Protein AF-A0A524FPP1-F1 (afdb_monomer_lite)

Secondary structure (DSSP, 8-state):
--------------------HHHHHHHHHHHHHHHHHHHHHHHIIIIIS---GGGSSHHHHHHHHHHHHHHTTT--HHHHHHHHTTHHHHHHHHHHHTTT--SHHHIIIIIIHHHHHHHHHHHHHH-TT--EEHHHHHHHHHHHHHHHTT-TTHHHHHHHHT--S---HHHHHHHHHHHHHHHHHHHHHHHHHTT-EE-

Foldseek 3Di:
DDPPPPPPPVQDAQQQLDPDPVQLVVLLVVLVVLQVVLVVVCCCCVPPVVNCQVVLDPLSVLSNLSSVCSNSVLRHQLSLLLLLQCLLVLVVQLVLQVVQDDDDVCCCVGNVSSVVSNVSSVCSLPRLSRAHEPVSNVVSLVVVLVSVLSPHSVVVSCVRVPPPDDPDSVNVSVVVNVSSVVSSVCSCVSCVVSVRYDD

Structure (mmCIF, N/CA/C/O backbone):
data_AF-A0A524FPP1-F1
#
_entry.id   AF-A0A524FPP1-F1
#
loop_
_atom_site.group_PDB
_atom_site.id
_atom_site.type_symbol
_atom_site.label_atom_id
_atom_site.label_alt_id
_atom_site.label_comp_id
_atom_site.label_asym_id
_atom_site.label_entity_id
_atom_site.label_seq_id
_atom_site.pdbx_PDB_ins_code
_atom_site.Cartn_x
_atom_site.Cartn_y
_atom_site.Cartn_z
_atom_site.occupancy
_atom_site.B_iso_or_equiv
_atom_site.auth_seq_id
_atom_site.auth_comp_id
_atom_site.auth_asym_id
_atom_site.auth_atom_id
_atom_site.pdbx_PDB_model_num
ATOM 1 N N . MET A 1 1 ? 13.077 -14.958 41.963 1.00 36.56 1 MET A N 1
ATOM 2 C CA . MET A 1 1 ? 11.829 -15.630 41.566 1.00 36.56 1 MET A CA 1
ATOM 3 C C . MET A 1 1 ? 11.250 -14.757 40.480 1.00 36.56 1 MET A C 1
ATOM 5 O O . MET A 1 1 ? 10.866 -13.633 40.759 1.00 36.56 1 MET A O 1
ATOM 9 N N . ILE A 1 2 ? 11.474 -15.187 39.243 1.00 36.84 2 ILE A N 1
ATOM 10 C CA . ILE A 1 2 ? 11.140 -14.456 38.026 1.00 36.84 2 ILE A CA 1
ATOM 11 C C . ILE A 1 2 ? 9.630 -14.611 37.893 1.00 36.84 2 ILE A C 1
ATOM 13 O O . ILE A 1 2 ? 9.169 -15.704 37.582 1.00 36.84 2 ILE A O 1
ATOM 17 N N . GLU A 1 3 ? 8.873 -13.578 38.250 1.00 36.34 3 GLU A N 1
ATOM 18 C CA . GLU A 1 3 ? 7.478 -13.511 37.835 1.00 36.34 3 GLU A CA 1
ATOM 19 C C . GLU A 1 3 ? 7.506 -13.256 36.335 1.00 36.34 3 GLU A C 1
ATOM 21 O O . GLU A 1 3 ? 7.935 -12.204 35.861 1.00 36.34 3 GLU A O 1
ATOM 26 N N . GLU A 1 4 ? 7.167 -14.312 35.602 1.00 36.66 4 GLU A N 1
ATOM 27 C CA . GLU A 1 4 ? 6.762 -14.263 34.213 1.00 36.66 4 GLU A CA 1
ATOM 28 C C . GLU A 1 4 ? 5.677 -13.189 34.101 1.00 36.66 4 GLU A C 1
ATOM 30 O O . GLU A 1 4 ? 4.513 -13.426 34.418 1.00 36.66 4 GLU A O 1
ATOM 35 N N . GLU A 1 5 ? 6.076 -11.981 33.692 1.00 35.28 5 GLU A N 1
ATOM 36 C CA . GLU A 1 5 ? 5.167 -11.029 33.073 1.00 35.28 5 GLU A CA 1
ATOM 37 C C . GLU A 1 5 ? 4.554 -11.763 31.890 1.00 35.28 5 GLU A C 1
ATOM 39 O O . GLU A 1 5 ? 5.163 -11.933 30.830 1.00 35.28 5 GLU A O 1
ATOM 44 N N . GLU A 1 6 ? 3.355 -12.268 32.150 1.00 35.50 6 GLU A N 1
ATOM 45 C CA . GLU A 1 6 ? 2.401 -12.782 31.202 1.00 35.50 6 GLU A CA 1
ATOM 46 C C . GLU A 1 6 ? 2.337 -11.757 30.067 1.00 35.50 6 GLU A C 1
ATOM 48 O O . GLU A 1 6 ? 1.700 -10.705 30.160 1.00 35.50 6 GLU A O 1
ATOM 53 N N . TYR A 1 7 ? 3.099 -12.033 29.006 1.00 34.31 7 TYR A N 1
ATOM 54 C CA . TYR A 1 7 ? 3.010 -11.374 27.718 1.00 34.31 7 TYR A CA 1
ATOM 55 C C . TYR A 1 7 ? 1.604 -11.696 27.217 1.00 34.31 7 TYR A C 1
ATOM 57 O O . TYR A 1 7 ? 1.395 -12.611 26.418 1.00 34.31 7 TYR A O 1
ATOM 65 N N . HIS A 1 8 ? 0.613 -10.960 27.720 1.00 34.75 8 HIS A N 1
ATOM 66 C CA . HIS A 1 8 ? -0.667 -10.830 27.075 1.00 34.75 8 HIS A CA 1
ATOM 67 C C . HIS A 1 8 ? -0.335 -10.281 25.699 1.00 34.75 8 HIS A C 1
ATOM 69 O O . HIS A 1 8 ? -0.070 -9.097 25.489 1.00 34.75 8 HIS A O 1
ATOM 75 N N . LEU A 1 9 ? -0.264 -11.221 24.763 1.00 36.62 9 LEU A N 1
ATOM 76 C CA . LEU A 1 9 ? -0.354 -11.033 23.338 1.00 36.62 9 LEU A CA 1
ATOM 77 C C . LEU A 1 9 ? -1.739 -10.421 23.126 1.00 36.62 9 LEU A C 1
ATOM 79 O O . LEU A 1 9 ? -2.684 -11.111 22.749 1.00 36.62 9 LEU A O 1
ATOM 83 N N . ASP A 1 10 ? -1.880 -9.147 23.496 1.00 37.56 10 ASP A N 1
ATOM 84 C CA . ASP A 1 10 ? -3.113 -8.395 23.401 1.00 37.56 10 ASP A CA 1
ATOM 85 C C . ASP A 1 10 ? -3.305 -8.167 21.906 1.00 37.56 10 ASP A C 1
ATOM 87 O O . ASP A 1 10 ? -2.778 -7.246 21.272 1.00 37.56 10 ASP A O 1
ATOM 91 N N . LEU A 1 11 ? -3.919 -9.183 21.305 1.00 47.41 11 LEU A N 1
ATOM 92 C CA . LEU A 1 11 ? -4.393 -9.243 19.944 1.00 47.41 11 LEU A CA 1
ATOM 93 C C . LEU A 1 11 ? -5.337 -8.058 19.793 1.00 47.41 11 LEU A C 1
ATOM 95 O O . LEU A 1 11 ? -6.513 -8.155 20.118 1.00 47.41 11 LEU A O 1
ATOM 99 N N . GLN A 1 12 ? -4.738 -6.949 19.352 1.00 55.72 12 GLN A N 1
ATOM 100 C CA . GLN A 1 12 ? -5.280 -5.630 19.032 1.00 55.72 12 GLN A CA 1
ATOM 101 C C . GLN A 1 12 ? -6.811 -5.530 19.049 1.00 55.72 12 GLN A C 1
ATOM 103 O O . GLN A 1 12 ? -7.480 -6.340 18.396 1.00 55.72 12 GLN A O 1
ATOM 108 N N . PRO A 1 13 ? -7.383 -4.456 19.623 1.00 53.25 13 PRO A N 1
ATOM 109 C CA . PRO A 1 13 ? -8.820 -4.243 19.574 1.00 53.25 13 PRO A CA 1
ATOM 110 C C . PRO A 1 13 ? -9.283 -4.196 18.112 1.00 53.25 13 PRO A C 1
ATOM 112 O O . PRO A 1 13 ? -8.974 -3.261 17.370 1.00 53.25 13 PRO A O 1
ATOM 115 N N . LYS A 1 14 ? -10.030 -5.222 17.685 1.00 55.97 14 LYS A N 1
ATOM 116 C CA . LYS A 1 14 ? -10.737 -5.227 16.400 1.00 55.97 14 LYS A CA 1
ATOM 117 C C . LYS A 1 14 ? -11.872 -4.221 16.497 1.00 55.97 14 LYS A C 1
ATOM 119 O O . LYS A 1 14 ? -12.996 -4.559 16.864 1.00 55.97 14 LYS A O 1
ATOM 124 N N . VAL A 1 15 ? -11.571 -2.963 16.203 1.00 67.06 15 VAL A N 1
ATOM 125 C CA . VAL A 1 15 ? -12.591 -1.920 16.151 1.00 67.06 15 VAL A CA 1
ATOM 126 C C . VAL A 1 15 ? -13.394 -2.117 14.877 1.00 67.06 15 VAL A C 1
ATOM 128 O O . VAL A 1 15 ? -12.857 -2.083 13.772 1.00 67.06 15 VAL A O 1
ATOM 131 N N . LYS A 1 16 ? -14.695 -2.362 15.033 1.00 74.69 16 LYS A N 1
ATOM 132 C CA . LYS A 1 16 ? -15.610 -2.563 13.912 1.00 74.69 16 LYS A CA 1
ATOM 133 C C . LYS A 1 16 ? -15.705 -1.272 13.093 1.00 74.69 16 LYS A C 1
ATOM 135 O O . LYS A 1 16 ? -16.304 -0.297 13.536 1.00 74.69 16 LYS A O 1
ATOM 140 N N . VAL A 1 17 ? -15.133 -1.278 11.889 1.00 79.75 17 VAL A N 1
ATOM 141 C CA . VAL A 1 17 ? -15.109 -0.101 10.998 1.00 79.75 17 VAL A CA 1
ATOM 142 C C . VAL A 1 17 ? -16.376 -0.005 10.144 1.00 79.75 17 VAL A C 1
ATOM 144 O O . VAL A 1 17 ? -16.930 1.080 9.961 1.00 79.75 17 VAL A O 1
ATOM 147 N N . LEU A 1 18 ? -16.847 -1.139 9.614 1.00 80.00 18 LEU A N 1
ATOM 148 C CA . LEU A 1 18 ? -18.027 -1.209 8.750 1.00 80.00 18 LEU A CA 1
ATOM 149 C C . LEU A 1 18 ? -19.263 -1.631 9.553 1.00 80.00 18 LEU A C 1
ATOM 151 O O . LEU A 1 18 ? -19.352 -2.753 10.053 1.00 80.00 18 LEU A O 1
ATOM 155 N N . GLU A 1 19 ? -20.243 -0.735 9.647 1.00 79.94 19 GLU A N 1
ATOM 156 C CA . GLU A 1 19 ? -21.509 -0.991 10.349 1.00 79.94 19 GLU A CA 1
ATOM 157 C C . GLU A 1 19 ? -22.498 -1.777 9.481 1.00 79.94 19 GLU A C 1
ATOM 159 O O . GLU A 1 19 ? -23.127 -2.723 9.959 1.00 79.94 19 GLU A O 1
ATOM 164 N N . SER A 1 20 ? -22.589 -1.432 8.191 1.00 86.94 20 SER A N 1
ATOM 165 C CA . SER A 1 20 ? -23.474 -2.107 7.239 1.00 86.94 20 SER A CA 1
ATOM 166 C C . SER A 1 20 ? -22.969 -3.509 6.899 1.00 86.94 20 SER A C 1
ATOM 168 O O . SER A 1 20 ? -21.861 -3.689 6.382 1.00 86.94 20 SER A O 1
ATOM 170 N N . ARG A 1 21 ? -23.829 -4.512 7.121 1.00 86.12 21 ARG A N 1
ATOM 171 C CA . ARG A 1 21 ? -23.560 -5.916 6.777 1.00 86.12 21 ARG A CA 1
ATOM 172 C C . ARG A 1 21 ? -23.307 -6.100 5.280 1.00 86.12 21 ARG A C 1
ATOM 174 O O . ARG A 1 21 ? -22.419 -6.861 4.912 1.00 86.12 21 ARG A O 1
ATOM 181 N N . VAL A 1 22 ? -24.045 -5.386 4.428 1.00 89.50 22 VAL A N 1
ATOM 182 C CA . VAL A 1 22 ? -23.904 -5.483 2.965 1.00 89.50 22 VAL A CA 1
ATOM 183 C C . VAL A 1 22 ? -22.542 -4.953 2.528 1.00 89.50 22 VAL A C 1
ATOM 185 O O . VAL A 1 22 ? -21.800 -5.661 1.855 1.00 89.50 22 VAL A O 1
ATOM 188 N N . CYS A 1 23 ? -22.164 -3.755 2.986 1.00 88.19 23 CYS A N 1
ATOM 189 C CA . CYS A 1 23 ? -20.858 -3.169 2.679 1.00 88.19 23 CYS A CA 1
ATOM 190 C C . CYS A 1 23 ? -19.712 -4.070 3.168 1.00 88.19 23 CYS A C 1
ATOM 192 O O . CYS A 1 23 ? -18.764 -4.333 2.434 1.00 88.19 23 CYS A O 1
ATOM 194 N N . SER A 1 24 ? -19.847 -4.635 4.372 1.00 89.44 24 SER A N 1
ATOM 195 C CA . SER A 1 24 ? -18.891 -5.603 4.911 1.00 89.44 24 SER A CA 1
ATOM 196 C C . SER A 1 24 ? -18.729 -6.850 4.036 1.00 89.44 24 SER A C 1
ATOM 198 O O . SER A 1 24 ? -17.617 -7.365 3.930 1.00 89.44 24 SER A O 1
ATOM 200 N N . ILE A 1 25 ? -19.814 -7.377 3.464 1.00 92.56 25 ILE A N 1
ATOM 201 C CA . ILE A 1 25 ? -19.762 -8.557 2.592 1.00 92.56 25 ILE A CA 1
ATOM 202 C C . ILE A 1 25 ? -19.101 -8.193 1.263 1.00 92.56 25 ILE A C 1
ATOM 204 O O . ILE A 1 25 ? -18.180 -8.888 0.842 1.00 92.56 25 ILE A O 1
ATOM 208 N N . VAL A 1 26 ? -19.511 -7.082 0.644 1.00 93.50 26 VAL A N 1
ATOM 209 C CA . VAL A 1 26 ? -18.958 -6.613 -0.637 1.00 93.50 26 VAL A CA 1
ATOM 210 C C . VAL A 1 26 ? -17.452 -6.384 -0.532 1.00 93.50 26 VAL A C 1
ATOM 212 O O . VAL A 1 26 ? -16.700 -6.905 -1.352 1.00 93.50 26 VAL A O 1
ATOM 215 N N . MET A 1 27 ? -16.991 -5.692 0.514 1.00 92.94 27 MET A N 1
ATOM 216 C CA . MET A 1 27 ? -15.559 -5.457 0.730 1.00 92.94 27 MET A CA 1
ATOM 217 C C . MET A 1 27 ? -14.775 -6.756 0.914 1.00 92.94 27 MET A C 1
ATOM 219 O O . MET A 1 27 ? -13.668 -6.894 0.396 1.00 92.94 27 MET A O 1
ATOM 223 N N . ARG A 1 28 ? -15.354 -7.739 1.611 1.00 93.94 28 ARG A N 1
ATOM 224 C CA . ARG A 1 28 ? -14.717 -9.043 1.803 1.00 93.94 28 ARG A CA 1
ATOM 225 C C . ARG A 1 28 ? -14.632 -9.834 0.498 1.00 93.94 28 ARG A C 1
ATOM 227 O O . ARG A 1 28 ? -13.590 -10.425 0.238 1.00 93.94 28 ARG A O 1
ATOM 234 N N . ILE A 1 29 ? -15.694 -9.837 -0.311 1.00 96.25 29 ILE A N 1
ATOM 235 C CA . ILE A 1 29 ? -15.700 -10.483 -1.633 1.00 96.25 29 ILE A CA 1
ATOM 236 C C . ILE A 1 29 ? -14.649 -9.830 -2.529 1.00 96.25 29 ILE A C 1
ATOM 238 O O . ILE A 1 29 ? -13.824 -10.536 -3.097 1.00 96.25 29 ILE A O 1
ATOM 242 N N . PHE A 1 30 ? -14.623 -8.496 -2.593 1.00 95.94 30 PHE A N 1
ATOM 243 C CA . PHE A 1 30 ? -13.606 -7.756 -3.339 1.00 95.94 30 PHE A CA 1
ATOM 244 C C . PHE A 1 30 ? -12.187 -8.141 -2.901 1.00 95.94 30 PHE A C 1
ATOM 246 O O . PHE A 1 30 ? -11.340 -8.438 -3.740 1.00 95.94 30 PHE A O 1
ATOM 253 N N . GLY A 1 31 ? -11.942 -8.201 -1.588 1.00 96.06 31 GLY A N 1
ATOM 254 C CA . GLY A 1 31 ? -10.655 -8.625 -1.044 1.00 96.06 31 GLY A CA 1
ATOM 255 C C . GLY A 1 31 ? -10.264 -10.043 -1.472 1.00 96.06 31 GLY A C 1
ATOM 256 O O . GLY A 1 31 ? -9.133 -10.249 -1.899 1.00 96.06 31 GLY A O 1
ATOM 257 N N . TRP A 1 32 ? -11.191 -11.005 -1.434 1.00 97.88 32 TRP A N 1
ATOM 258 C CA . TRP A 1 32 ? -10.928 -12.368 -1.909 1.00 97.88 32 TRP A CA 1
ATOM 259 C C . TRP A 1 32 ? -10.653 -12.434 -3.408 1.00 97.88 32 TRP A C 1
ATOM 261 O O . TRP A 1 32 ? -9.684 -13.068 -3.807 1.00 97.88 32 TRP A O 1
ATOM 271 N N . VAL A 1 33 ? -11.447 -11.747 -4.232 1.00 97.38 33 VAL A N 1
ATOM 272 C CA . VAL A 1 33 ? -11.238 -11.695 -5.689 1.00 97.38 33 VAL A CA 1
ATOM 273 C C . VAL A 1 33 ? -9.859 -11.124 -6.018 1.00 97.38 33 VAL A C 1
ATOM 275 O O . VAL A 1 33 ? -9.133 -11.687 -6.841 1.00 97.38 33 VAL A O 1
ATOM 278 N N . LEU A 1 34 ? -9.465 -10.039 -5.346 1.00 96.25 34 LEU A N 1
ATOM 279 C CA . LEU A 1 34 ? -8.147 -9.440 -5.523 1.00 96.25 34 LEU A CA 1
ATOM 280 C C . LEU A 1 34 ? -7.027 -10.391 -5.078 1.00 96.25 34 LEU A C 1
ATOM 282 O O . LEU A 1 34 ? -6.068 -10.586 -5.822 1.00 96.25 34 LEU A O 1
ATOM 286 N N . LEU A 1 35 ? -7.164 -11.030 -3.911 1.00 97.12 35 LEU A N 1
ATOM 287 C CA . LEU A 1 35 ? -6.170 -11.976 -3.399 1.00 97.12 35 LEU A CA 1
ATOM 288 C C . LEU A 1 35 ? -6.008 -13.181 -4.332 1.00 97.12 35 LEU A C 1
ATOM 290 O O . LEU A 1 35 ? -4.885 -13.537 -4.678 1.00 97.12 35 LEU A O 1
ATOM 294 N N . THR A 1 36 ? -7.112 -13.780 -4.786 1.00 97.25 36 THR A N 1
ATOM 295 C CA . THR A 1 36 ? -7.089 -14.890 -5.747 1.00 97.25 36 THR A CA 1
ATOM 296 C C . THR A 1 36 ? -6.428 -14.471 -7.058 1.00 97.25 36 THR A C 1
ATOM 298 O O . THR A 1 36 ? -5.643 -15.239 -7.606 1.00 97.25 36 THR A O 1
ATOM 301 N N . SER A 1 37 ? -6.662 -13.241 -7.525 1.00 94.56 37 SER A N 1
ATOM 302 C CA . SER A 1 37 ? -6.002 -12.703 -8.722 1.00 94.56 37 SER A CA 1
ATOM 303 C C . SER A 1 37 ? -4.488 -12.554 -8.522 1.00 94.56 37 SER A C 1
ATOM 305 O O . SER A 1 37 ? -3.709 -12.918 -9.404 1.00 94.56 37 SER A O 1
ATOM 307 N N . CYS A 1 38 ? -4.047 -12.083 -7.349 1.00 94.31 38 CYS A N 1
ATOM 308 C CA . CYS A 1 38 ? -2.629 -12.024 -6.992 1.00 94.31 38 CYS A CA 1
ATOM 309 C C . CYS A 1 38 ? -1.996 -13.420 -6.909 1.00 94.31 38 CYS A C 1
ATOM 311 O O . CYS A 1 38 ? -0.913 -13.619 -7.451 1.00 94.31 38 CYS A O 1
ATOM 313 N N . VAL A 1 39 ? -2.669 -14.392 -6.283 1.00 94.75 39 VAL A N 1
ATOM 314 C CA . VAL A 1 39 ? -2.191 -15.783 -6.181 1.00 94.75 39 VAL A CA 1
ATOM 315 C C . VAL A 1 39 ? -2.101 -16.433 -7.559 1.00 94.75 39 VAL A C 1
ATOM 317 O O . VAL A 1 39 ? -1.089 -17.050 -7.874 1.00 94.75 39 VAL A O 1
ATOM 320 N N . TYR A 1 40 ? -3.112 -16.250 -8.408 1.00 94.75 40 TYR A N 1
ATOM 321 C CA . TYR A 1 40 ? -3.081 -16.729 -9.787 1.00 94.75 40 TYR A CA 1
ATOM 322 C C . TYR A 1 40 ? -1.891 -16.139 -10.551 1.00 94.75 40 TYR A C 1
ATOM 324 O O . TYR A 1 40 ? -1.111 -16.880 -11.148 1.00 94.75 40 TYR A O 1
ATOM 332 N N . ARG A 1 41 ? -1.694 -14.814 -10.468 1.00 90.81 41 ARG A N 1
ATOM 333 C CA . ARG A 1 41 ? -0.548 -14.144 -11.095 1.00 90.81 41 ARG A CA 1
ATOM 334 C C . ARG A 1 41 ? 0.773 -14.684 -10.545 1.00 90.81 41 ARG A C 1
ATOM 336 O O . ARG A 1 41 ? 1.685 -14.937 -11.320 1.00 90.81 41 ARG A O 1
ATOM 343 N N . TRP A 1 42 ? 0.864 -14.928 -9.242 1.00 93.06 42 TRP A N 1
ATOM 344 C CA . TRP A 1 42 ? 2.042 -15.542 -8.637 1.00 93.06 42 TRP A CA 1
ATOM 345 C C . TRP A 1 42 ? 2.329 -16.930 -9.218 1.00 93.06 42 TRP A C 1
ATOM 347 O O . TRP A 1 42 ? 3.430 -17.150 -9.707 1.00 93.06 42 TRP A O 1
ATOM 357 N N . ILE A 1 43 ? 1.335 -17.826 -9.262 1.00 93.00 43 ILE A N 1
ATOM 358 C CA . ILE A 1 43 ? 1.490 -19.184 -9.812 1.00 93.00 43 ILE A CA 1
ATOM 359 C C . ILE A 1 43 ? 1.958 -19.134 -11.270 1.00 93.00 43 ILE A C 1
ATOM 361 O O . ILE A 1 43 ? 2.911 -19.817 -11.638 1.00 93.00 43 ILE A O 1
ATOM 365 N N . VAL A 1 44 ? 1.318 -18.304 -12.094 1.00 93.06 44 VAL A N 1
ATOM 366 C CA . VAL A 1 44 ? 1.628 -18.190 -13.524 1.00 93.06 44 VAL A CA 1
ATOM 367 C C . VAL A 1 44 ? 3.047 -17.661 -13.750 1.00 93.06 44 VAL A C 1
ATOM 369 O O . VAL A 1 44 ? 3.825 -18.263 -14.489 1.00 93.06 44 VAL A O 1
ATOM 372 N N . TYR A 1 45 ? 3.427 -16.561 -13.101 1.00 88.38 45 TYR A N 1
ATOM 373 C CA . TYR A 1 45 ? 4.753 -15.974 -13.306 1.00 88.38 45 TYR A CA 1
ATOM 374 C C . TYR A 1 45 ? 5.875 -16.809 -12.682 1.00 88.38 45 TYR A C 1
ATOM 376 O O . TYR A 1 45 ? 6.973 -16.847 -13.236 1.00 88.38 45 TYR A O 1
ATOM 384 N N . PHE A 1 46 ? 5.602 -17.496 -11.570 1.00 89.56 46 PHE A N 1
ATOM 385 C CA . PHE A 1 46 ? 6.590 -18.314 -10.874 1.00 89.56 46 PHE A CA 1
ATOM 386 C C . PHE A 1 46 ? 6.809 -19.670 -11.557 1.00 89.56 46 PHE A C 1
ATOM 388 O O . PHE A 1 46 ? 7.944 -20.000 -11.879 1.00 89.56 46 PHE A O 1
ATOM 395 N N . PHE A 1 47 ? 5.745 -20.441 -11.811 1.00 92.81 47 PHE A N 1
ATOM 396 C CA . PHE A 1 47 ? 5.862 -21.821 -12.307 1.00 92.81 47 PHE A CA 1
ATOM 397 C C . PHE A 1 47 ? 5.789 -21.957 -13.829 1.00 92.81 47 PHE A C 1
ATOM 399 O O . PHE A 1 47 ? 6.355 -22.899 -14.374 1.00 92.81 47 PHE A O 1
ATOM 406 N N . VAL A 1 48 ? 5.072 -21.066 -14.523 1.00 92.50 48 VAL A N 1
ATOM 407 C CA . VAL A 1 48 ? 4.892 -21.175 -15.982 1.00 92.50 48 VAL A CA 1
ATOM 408 C C . VAL A 1 48 ? 5.946 -20.339 -16.697 1.00 92.50 48 VAL A C 1
ATOM 410 O O . VAL A 1 48 ? 6.762 -20.870 -17.447 1.00 92.50 48 VAL A O 1
ATOM 413 N N . TYR A 1 49 ? 5.971 -19.030 -16.437 1.00 90.12 49 TYR A N 1
ATOM 414 C CA . TYR A 1 49 ? 6.856 -18.112 -17.163 1.00 90.12 49 TYR A CA 1
ATOM 415 C C . TYR A 1 49 ? 8.274 -18.015 -16.600 1.00 90.12 49 TYR A C 1
ATOM 417 O O . TYR A 1 49 ? 9.147 -17.514 -17.302 1.00 90.12 49 TYR A O 1
ATOM 425 N N . HIS A 1 50 ? 8.514 -18.461 -15.362 1.00 88.44 50 HIS A N 1
ATOM 426 C CA . HIS A 1 50 ? 9.803 -18.307 -14.670 1.00 88.44 50 HIS A CA 1
ATOM 427 C C . HIS A 1 50 ? 10.316 -16.851 -14.677 1.00 88.44 50 HIS A C 1
ATOM 429 O O . HIS A 1 50 ? 11.518 -16.585 -14.698 1.00 88.44 50 HIS A O 1
ATOM 435 N N . TYR A 1 51 ? 9.390 -15.888 -14.673 1.00 80.12 51 TYR A N 1
ATOM 436 C CA . TYR A 1 51 ? 9.675 -14.459 -14.739 1.00 80.12 51 TYR A CA 1
ATOM 437 C C . TYR A 1 51 ? 9.282 -13.811 -13.414 1.00 80.12 51 TYR A C 1
ATOM 439 O O . TYR A 1 51 ? 8.140 -13.410 -13.205 1.00 80.12 51 TYR A O 1
ATOM 447 N N . TYR A 1 52 ? 10.242 -13.734 -12.493 1.00 79.38 52 TYR A N 1
ATOM 448 C CA . TYR A 1 52 ? 9.992 -13.366 -11.093 1.00 79.38 52 TYR A CA 1
ATOM 449 C C . TYR A 1 52 ? 9.877 -11.858 -10.846 1.00 79.38 52 TYR A C 1
ATOM 451 O O . TYR A 1 52 ? 9.310 -11.445 -9.837 1.00 79.38 52 TYR A O 1
ATOM 459 N N . ARG A 1 53 ? 10.380 -11.033 -11.772 1.00 74.06 53 ARG A N 1
ATOM 460 C CA . ARG A 1 53 ? 10.442 -9.570 -11.628 1.00 74.06 53 ARG A CA 1
ATOM 461 C C . ARG A 1 53 ? 9.082 -8.929 -11.275 1.00 74.06 53 ARG A C 1
ATOM 463 O O . ARG A 1 53 ? 9.023 -8.133 -10.344 1.00 74.06 53 ARG A O 1
ATOM 470 N N . PRO A 1 54 ? 7.949 -9.322 -11.890 1.00 73.94 54 PRO A N 1
ATOM 471 C CA . PRO A 1 54 ? 6.650 -8.751 -11.551 1.00 73.94 54 PRO A CA 1
ATOM 472 C C . PRO A 1 54 ? 6.192 -9.006 -10.113 1.00 73.94 54 PRO A C 1
ATOM 474 O O . PRO A 1 54 ? 5.393 -8.242 -9.571 1.00 73.94 54 PRO A O 1
ATOM 477 N N . LEU A 1 55 ? 6.692 -10.080 -9.500 1.00 74.38 55 LEU A N 1
ATOM 478 C CA . LEU A 1 55 ? 6.315 -10.530 -8.162 1.00 74.38 55 LEU A CA 1
ATOM 479 C C . LEU A 1 55 ? 7.078 -9.780 -7.063 1.00 74.38 55 LEU A C 1
ATOM 481 O O . LEU A 1 55 ? 6.631 -9.760 -5.919 1.00 74.38 55 LEU A O 1
ATOM 485 N N . THR A 1 56 ? 8.197 -9.135 -7.406 1.00 71.12 56 THR A N 1
ATOM 486 C CA . THR A 1 56 ? 9.014 -8.340 -6.478 1.00 71.12 56 THR A CA 1
ATOM 487 C C . THR A 1 56 ? 8.601 -6.869 -6.427 1.00 71.12 56 THR A C 1
ATOM 489 O O . THR A 1 56 ? 9.128 -6.107 -5.619 1.00 71.12 56 THR A O 1
ATOM 492 N N . HIS A 1 57 ? 7.647 -6.435 -7.258 1.00 76.38 57 HIS A N 1
ATOM 493 C CA . HIS A 1 57 ? 7.187 -5.049 -7.243 1.00 76.38 57 HIS A CA 1
ATOM 494 C C . HIS A 1 57 ? 6.426 -4.698 -5.966 1.00 76.38 57 HIS A C 1
ATOM 496 O O . HIS A 1 57 ? 5.559 -5.438 -5.494 1.00 76.38 57 HIS A O 1
ATOM 502 N N . THR A 1 58 ? 6.651 -3.472 -5.498 1.00 79.31 58 THR A N 1
ATOM 503 C CA . THR A 1 58 ? 5.872 -2.848 -4.420 1.00 79.31 58 THR A CA 1
ATOM 504 C C . THR A 1 58 ? 4.377 -2.865 -4.722 1.00 79.31 58 THR A C 1
ATOM 506 O O . THR A 1 58 ? 3.590 -3.170 -3.836 1.00 79.31 58 THR A O 1
ATOM 509 N N . THR A 1 59 ? 3.983 -2.643 -5.982 1.00 85.69 59 THR A N 1
ATOM 510 C CA . THR A 1 59 ? 2.597 -2.750 -6.455 1.00 85.69 59 THR A CA 1
ATOM 511 C C . THR A 1 59 ? 1.993 -4.110 -6.119 1.00 85.69 59 THR A C 1
ATOM 513 O O . THR A 1 59 ? 0.883 -4.170 -5.601 1.00 85.69 59 THR A O 1
ATOM 516 N N . PHE A 1 60 ? 2.725 -5.207 -6.338 1.00 87.25 60 PHE A N 1
ATOM 517 C CA . PHE A 1 60 ? 2.228 -6.553 -6.056 1.00 87.25 60 PHE A CA 1
ATOM 518 C C . PHE A 1 60 ? 2.043 -6.788 -4.550 1.00 87.25 60 PHE A C 1
ATOM 520 O O . PHE A 1 60 ? 0.970 -7.220 -4.123 1.00 87.25 60 PHE A O 1
ATOM 527 N N . LEU A 1 61 ? 3.038 -6.417 -3.735 1.00 87.94 61 LEU A N 1
ATOM 528 C CA . LEU A 1 61 ? 2.935 -6.487 -2.274 1.00 87.94 61 LEU A CA 1
ATOM 529 C C . LEU A 1 61 ? 1.769 -5.641 -1.749 1.00 87.94 61 LEU A C 1
ATOM 531 O O . LEU A 1 61 ? 0.974 -6.105 -0.932 1.00 87.94 61 LEU A O 1
ATOM 535 N N . THR A 1 62 ? 1.645 -4.399 -2.213 1.00 91.31 62 THR A N 1
ATOM 536 C CA . THR A 1 62 ? 0.591 -3.487 -1.770 1.00 91.31 62 THR A CA 1
ATOM 537 C C . THR A 1 62 ? -0.791 -4.007 -2.157 1.00 91.31 62 THR A C 1
ATOM 539 O O . THR A 1 62 ? -1.696 -3.930 -1.331 1.00 91.31 62 THR A O 1
ATOM 542 N N . LEU A 1 63 ? -0.967 -4.616 -3.335 1.00 93.81 63 LEU A N 1
ATOM 543 C CA . LEU A 1 63 ? -2.233 -5.260 -3.707 1.00 93.81 63 LEU A CA 1
ATOM 544 C C . LEU A 1 63 ? -2.591 -6.423 -2.771 1.00 93.81 63 LEU A C 1
ATOM 546 O O . LEU A 1 63 ? -3.747 -6.531 -2.355 1.00 93.81 63 LEU A O 1
ATOM 550 N N . ILE A 1 64 ? -1.611 -7.237 -2.360 1.00 94.19 64 ILE A N 1
ATOM 551 C CA . ILE A 1 64 ? -1.825 -8.279 -1.345 1.00 94.19 64 ILE A CA 1
ATOM 552 C C . ILE A 1 64 ? -2.253 -7.643 -0.017 1.00 94.19 64 ILE A C 1
ATOM 554 O O . ILE A 1 64 ? -3.263 -8.048 0.560 1.00 94.19 64 ILE A O 1
ATOM 558 N N . LEU A 1 65 ? -1.557 -6.610 0.458 1.00 94.62 65 LEU A N 1
ATOM 559 C CA . LEU A 1 65 ? -1.907 -5.943 1.716 1.00 94.62 65 LEU A CA 1
ATOM 560 C C . LEU A 1 65 ? -3.302 -5.292 1.662 1.00 94.62 65 LEU A C 1
ATOM 562 O O . LEU A 1 65 ? -4.066 -5.400 2.624 1.00 94.62 65 LEU A O 1
ATOM 566 N N . ILE A 1 66 ? -3.675 -4.681 0.532 1.00 95.94 66 ILE A N 1
ATOM 567 C CA . ILE A 1 66 ? -5.024 -4.151 0.276 1.00 95.94 66 ILE A CA 1
ATOM 568 C C . ILE A 1 66 ? -6.055 -5.278 0.352 1.00 95.94 66 ILE A C 1
ATOM 570 O O . ILE A 1 66 ? -7.060 -5.145 1.051 1.00 95.94 66 ILE A O 1
ATOM 574 N N . SER A 1 67 ? -5.796 -6.409 -0.307 1.00 97.19 67 SER A N 1
ATOM 575 C CA . SER A 1 67 ? -6.708 -7.555 -0.310 1.00 97.19 67 SER A CA 1
ATOM 576 C C . SER A 1 67 ? -6.971 -8.077 1.110 1.00 97.19 67 SER A C 1
ATOM 578 O O . SER A 1 67 ? -8.127 -8.212 1.520 1.00 97.19 67 SER A O 1
ATOM 580 N N . LEU A 1 68 ? -5.916 -8.244 1.916 1.00 96.31 68 LEU A N 1
ATOM 581 C CA . LEU A 1 68 ? -6.008 -8.681 3.310 1.00 96.31 68 LEU A CA 1
ATOM 582 C C . LEU A 1 68 ? -6.726 -7.651 4.187 1.00 96.31 68 LEU A C 1
ATOM 584 O O . LEU A 1 68 ? -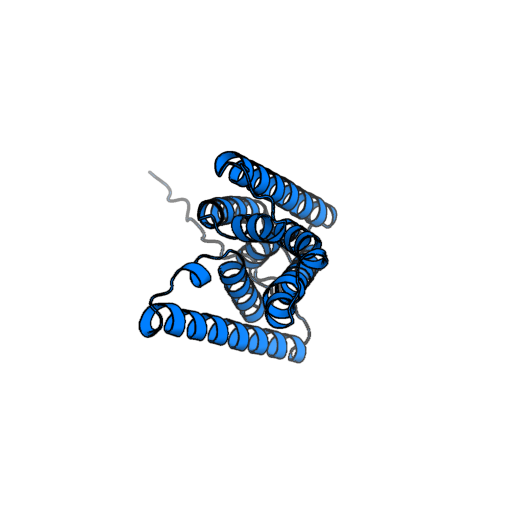7.507 -8.024 5.065 1.00 96.31 68 LEU A O 1
ATOM 588 N N . THR A 1 69 ? -6.501 -6.362 3.937 1.00 95.00 69 THR A N 1
ATOM 589 C CA . THR A 1 69 ? -7.180 -5.261 4.635 1.00 95.00 69 THR A CA 1
ATOM 590 C C . THR A 1 69 ? -8.687 -5.293 4.376 1.00 95.00 69 THR A C 1
ATOM 592 O O . THR A 1 69 ? -9.482 -5.208 5.315 1.00 95.00 69 THR A O 1
ATOM 595 N N . CYS A 1 70 ? -9.090 -5.505 3.121 1.00 95.19 70 CYS A N 1
ATOM 596 C CA . CYS A 1 70 ? -10.486 -5.637 2.709 1.00 95.19 70 CYS A CA 1
ATOM 597 C C . CYS A 1 70 ? -11.155 -6.895 3.288 1.00 95.19 70 CYS A C 1
ATOM 599 O O . CYS A 1 70 ? -12.268 -6.810 3.811 1.00 95.19 70 CYS A O 1
ATOM 601 N N . ILE A 1 71 ? -10.474 -8.050 3.277 1.00 95.50 71 ILE A N 1
ATOM 602 C CA . ILE A 1 71 ? -10.975 -9.302 3.882 1.00 95.50 71 ILE A CA 1
ATOM 603 C C . ILE A 1 71 ? -11.245 -9.112 5.383 1.00 95.50 71 ILE A C 1
ATOM 605 O O . ILE A 1 71 ? -12.285 -9.550 5.900 1.00 95.50 71 ILE A O 1
ATOM 609 N N . ASN A 1 72 ? -10.339 -8.401 6.063 1.00 93.00 72 ASN A N 1
ATOM 610 C CA . ASN A 1 72 ? -10.455 -8.032 7.473 1.00 93.00 72 ASN A CA 1
ATOM 611 C C . ASN A 1 72 ? -11.360 -6.820 7.725 1.00 93.00 72 ASN A C 1
ATOM 613 O O . ASN A 1 72 ? -11.491 -6.401 8.871 1.00 93.00 72 ASN A O 1
ATOM 617 N N . LYS A 1 73 ? -12.018 -6.270 6.695 1.00 92.06 73 LYS A N 1
ATOM 618 C CA . LYS A 1 73 ? -12.960 -5.144 6.811 1.00 92.06 73 LYS A CA 1
ATOM 619 C C . LYS A 1 73 ? -12.348 -3.931 7.526 1.00 92.06 73 LYS A C 1
ATOM 621 O O . LYS A 1 73 ? -13.049 -3.243 8.265 1.00 92.06 73 LYS A O 1
ATOM 626 N N . PHE A 1 74 ? -11.049 -3.694 7.325 1.00 91.88 74 PHE A N 1
ATOM 627 C CA . PHE A 1 74 ? -10.294 -2.607 7.961 1.00 91.88 74 PHE A CA 1
ATOM 628 C C . PHE A 1 74 ? -10.160 -2.715 9.493 1.00 91.88 74 PHE A C 1
ATOM 630 O O . PHE A 1 74 ? -9.791 -1.745 10.146 1.00 91.88 74 PHE A O 1
ATOM 637 N N . GLU A 1 75 ? -10.439 -3.877 10.094 1.00 90.00 75 GLU A N 1
ATOM 638 C CA . GLU A 1 75 ? -10.397 -4.066 11.557 1.00 90.00 75 GLU A CA 1
ATOM 639 C C . GLU A 1 75 ? -8.974 -4.324 12.088 1.00 90.00 75 GLU A C 1
ATOM 641 O O . GLU A 1 75 ? -8.737 -4.234 13.289 1.00 90.00 75 GLU A O 1
ATOM 646 N N . SER A 1 76 ? -8.017 -4.657 11.213 1.00 91.25 76 SER A N 1
ATOM 647 C CA . SER A 1 76 ? -6.629 -4.932 11.603 1.00 91.25 76 SER A CA 1
ATOM 648 C C . SER A 1 76 ? -5.786 -3.660 11.579 1.00 91.25 76 SER A C 1
ATOM 650 O O . SER A 1 76 ? -5.474 -3.130 10.512 1.00 91.25 76 SER A O 1
ATOM 652 N N . VAL A 1 77 ? -5.351 -3.217 12.758 1.00 91.25 77 VAL A N 1
ATOM 653 C CA . VAL A 1 77 ? -4.518 -2.019 12.929 1.00 91.25 77 VAL A CA 1
ATOM 654 C C . VAL A 1 77 ? -3.166 -2.192 12.231 1.00 91.25 77 VAL A C 1
ATOM 656 O O . VAL A 1 77 ? -2.689 -1.264 11.583 1.00 91.25 77 VAL A O 1
ATOM 659 N N . LEU A 1 78 ? -2.578 -3.393 12.298 1.00 92.19 78 LEU A N 1
ATOM 660 C CA . LEU A 1 78 ? -1.351 -3.739 11.570 1.00 92.19 78 LEU A CA 1
ATOM 661 C C . LEU A 1 78 ? -1.510 -3.549 10.055 1.00 92.19 78 LEU A C 1
ATOM 663 O O . LEU A 1 78 ? -0.691 -2.870 9.439 1.00 92.19 78 LEU A O 1
ATOM 667 N N . LEU A 1 79 ? -2.554 -4.134 9.458 1.00 93.06 79 LEU A N 1
ATOM 668 C CA . LEU A 1 79 ? -2.765 -4.061 8.010 1.00 93.06 79 LEU A CA 1
ATOM 669 C C . LEU A 1 79 ? -3.099 -2.636 7.558 1.00 93.06 79 LEU A C 1
ATOM 671 O O . LEU A 1 79 ? -2.560 -2.177 6.555 1.00 93.06 79 LEU A O 1
ATOM 675 N N . ASN A 1 80 ? -3.907 -1.906 8.331 1.00 93.19 80 ASN A N 1
ATOM 676 C CA . ASN A 1 80 ? -4.213 -0.503 8.056 1.00 93.19 80 ASN A CA 1
ATOM 677 C C . ASN A 1 80 ? -2.948 0.365 8.081 1.00 93.19 80 ASN A C 1
ATOM 679 O O . ASN A 1 80 ? -2.744 1.177 7.174 1.00 93.19 80 ASN A O 1
ATOM 683 N N . SER A 1 81 ? -2.091 0.181 9.096 1.00 93.25 81 SER A N 1
ATOM 684 C CA . SER A 1 81 ? -0.785 0.838 9.167 1.00 93.25 81 SER A CA 1
ATOM 685 C C . SER A 1 81 ? 0.049 0.490 7.937 1.00 93.25 81 SER A C 1
ATOM 687 O O . SER A 1 81 ? 0.513 1.402 7.263 1.00 93.25 81 SER A O 1
ATOM 689 N N . ALA A 1 82 ? 0.173 -0.796 7.595 1.00 92.75 82 ALA A N 1
ATOM 690 C CA . ALA A 1 82 ? 0.992 -1.256 6.478 1.00 92.75 82 ALA A CA 1
ATOM 691 C C . ALA A 1 82 ? 0.523 -0.717 5.127 1.00 92.75 82 ALA A C 1
ATOM 693 O O . ALA A 1 82 ? 1.320 -0.167 4.370 1.00 92.75 82 ALA A O 1
ATOM 694 N N . VAL A 1 83 ? -0.769 -0.808 4.820 1.00 93.31 83 VAL A N 1
ATOM 695 C CA . VAL A 1 83 ? -1.291 -0.315 3.542 1.00 93.31 83 VAL A CA 1
ATOM 696 C C . VAL A 1 83 ? -1.126 1.197 3.418 1.00 93.31 83 VAL A C 1
ATOM 698 O O . VAL A 1 83 ? -0.826 1.672 2.331 1.00 93.31 83 VAL A O 1
ATOM 701 N N . SER A 1 84 ? -1.252 1.960 4.504 1.00 92.69 84 SER A N 1
ATOM 702 C CA . SER A 1 84 ? -1.170 3.426 4.443 1.00 92.69 84 SER A CA 1
ATOM 703 C C . SER A 1 84 ? 0.239 3.957 4.139 1.00 92.69 84 SER A C 1
ATOM 705 O O . SER A 1 84 ? 0.372 5.100 3.712 1.00 92.69 84 SER A O 1
ATOM 707 N N . MET A 1 85 ? 1.298 3.163 4.337 1.00 89.75 85 MET A N 1
ATOM 708 C CA . MET A 1 85 ? 2.683 3.658 4.292 1.00 89.75 85 MET A CA 1
ATOM 709 C C . MET A 1 85 ? 3.177 4.091 2.919 1.00 89.75 85 MET A C 1
ATOM 711 O O . MET A 1 85 ? 3.991 5.007 2.829 1.00 89.75 85 MET A O 1
ATOM 715 N N . SER A 1 86 ? 2.728 3.447 1.847 1.00 88.19 86 SER A N 1
ATOM 716 C CA . SER A 1 86 ? 3.242 3.707 0.500 1.00 88.19 86 SER A CA 1
ATOM 717 C C . SER A 1 86 ? 2.393 4.699 -0.300 1.00 88.19 86 SER A C 1
ATOM 719 O O . SER A 1 86 ? 2.657 4.884 -1.484 1.00 88.19 86 SER A O 1
ATOM 721 N N . PHE A 1 87 ? 1.424 5.386 0.323 1.00 91.56 87 PHE A N 1
ATOM 722 C CA . PHE A 1 87 ? 0.503 6.276 -0.400 1.00 91.56 87 PHE A CA 1
ATOM 723 C C . PHE A 1 87 ? 1.230 7.349 -1.218 1.00 91.56 87 PHE A C 1
ATOM 725 O O . PHE A 1 87 ? 0.932 7.526 -2.397 1.00 91.56 87 PHE A O 1
ATOM 732 N N . LEU A 1 88 ? 2.221 8.027 -0.627 1.00 87.75 88 LEU A N 1
ATOM 733 C CA . LEU A 1 88 ? 2.936 9.105 -1.309 1.00 87.75 88 LEU A CA 1
ATOM 734 C C . LEU A 1 88 ? 3.765 8.575 -2.482 1.00 87.75 88 LEU A C 1
ATOM 736 O O . LEU A 1 88 ? 3.849 9.229 -3.517 1.00 87.75 88 LEU A O 1
ATOM 740 N N . LEU A 1 89 ? 4.321 7.368 -2.344 1.00 86.62 89 LEU A N 1
ATOM 741 C CA . LEU A 1 89 ? 5.039 6.700 -3.423 1.00 86.62 89 LEU A CA 1
ATOM 742 C C . LEU A 1 89 ? 4.111 6.462 -4.620 1.00 86.62 89 LEU A C 1
ATOM 744 O O . LEU A 1 89 ? 4.448 6.863 -5.729 1.00 86.62 89 LEU A O 1
ATOM 748 N N . PHE A 1 90 ? 2.929 5.876 -4.404 1.00 88.06 90 PHE A N 1
ATOM 749 C CA . PHE A 1 90 ? 1.979 5.622 -5.491 1.00 88.06 90 PHE A CA 1
ATOM 750 C C . PHE A 1 90 ? 1.404 6.908 -6.095 1.00 88.06 90 PHE A C 1
ATOM 752 O O . PHE A 1 90 ? 1.202 6.955 -7.308 1.00 88.06 90 PHE A O 1
ATOM 759 N N . VAL A 1 91 ? 1.203 7.968 -5.302 1.00 89.38 91 VAL A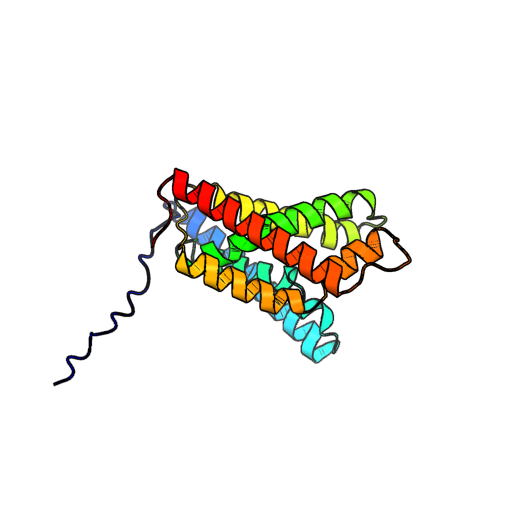 N 1
ATOM 760 C CA . VAL A 1 91 ? 0.826 9.295 -5.824 1.00 89.38 91 VAL A CA 1
ATOM 761 C C . VAL A 1 91 ? 1.900 9.826 -6.771 1.00 89.38 91 VAL A C 1
ATOM 763 O O . VAL A 1 91 ? 1.586 10.181 -7.904 1.00 89.38 91 VAL A O 1
ATOM 766 N N . LEU A 1 92 ? 3.165 9.843 -6.341 1.00 85.25 92 LEU A N 1
ATOM 767 C CA . LEU A 1 92 ? 4.267 10.353 -7.157 1.00 85.25 92 LEU A CA 1
ATOM 768 C C . LEU A 1 92 ? 4.462 9.515 -8.421 1.00 85.25 92 LEU A C 1
ATOM 770 O O . LEU A 1 92 ? 4.509 10.074 -9.511 1.00 85.25 92 LEU A O 1
ATOM 774 N N . VAL A 1 93 ? 4.492 8.184 -8.297 1.00 80.75 93 VAL A N 1
ATOM 775 C CA . VAL A 1 93 ? 4.586 7.272 -9.448 1.00 80.75 93 VAL A CA 1
ATOM 776 C C . VAL A 1 93 ? 3.462 7.557 -10.447 1.00 80.75 93 VAL A C 1
ATOM 778 O O . VAL A 1 93 ? 3.727 7.686 -11.635 1.00 80.75 93 VAL A O 1
ATOM 781 N N . THR A 1 94 ? 2.219 7.713 -9.983 1.00 85.50 94 THR A N 1
ATOM 782 C CA . THR A 1 94 ? 1.083 8.027 -10.864 1.00 85.50 94 THR A CA 1
ATOM 783 C C . THR A 1 94 ? 1.305 9.341 -11.612 1.00 85.50 94 THR A C 1
ATOM 785 O O . THR A 1 94 ? 1.182 9.372 -12.833 1.00 85.50 94 THR A O 1
ATOM 788 N N . LEU A 1 95 ? 1.668 10.415 -10.901 1.00 85.75 95 LEU A N 1
ATOM 789 C CA . LEU A 1 95 ? 1.874 11.738 -11.497 1.00 85.75 95 LEU A CA 1
ATOM 790 C C . LEU A 1 95 ? 3.015 11.749 -12.519 1.00 85.75 95 LEU A C 1
ATOM 792 O O . LEU A 1 95 ? 2.875 12.364 -13.573 1.00 85.75 95 LEU A O 1
ATOM 796 N N . PHE A 1 96 ? 4.112 11.044 -12.236 1.00 80.69 96 PHE A N 1
ATOM 797 C CA . PHE A 1 96 ? 5.243 10.953 -13.156 1.00 80.69 96 PHE A CA 1
ATOM 798 C C . PHE A 1 96 ? 4.952 10.080 -14.378 1.00 80.69 96 PHE A C 1
ATOM 800 O O . PHE A 1 96 ? 5.476 10.368 -15.445 1.00 80.69 96 PHE A O 1
ATOM 807 N N . PHE A 1 97 ? 4.110 9.050 -14.264 1.00 77.56 97 PHE A N 1
ATOM 808 C CA . PHE A 1 97 ? 3.789 8.174 -15.396 1.00 77.56 97 PHE A CA 1
ATOM 809 C C . PHE A 1 97 ? 2.825 8.804 -16.408 1.00 77.56 97 PHE A C 1
ATOM 811 O O . PHE A 1 97 ? 2.928 8.498 -17.593 1.00 77.56 97 PHE A O 1
ATOM 818 N N . ILE A 1 98 ? 1.909 9.680 -15.973 1.00 81.69 98 ILE A N 1
ATOM 819 C CA . ILE A 1 98 ? 0.912 10.323 -16.853 1.00 81.69 98 ILE A CA 1
ATOM 820 C C . ILE A 1 98 ? 1.528 10.914 -18.136 1.00 81.69 98 ILE A C 1
ATOM 822 O O . ILE A 1 98 ? 1.034 10.572 -19.208 1.00 81.69 98 ILE A O 1
ATOM 826 N N . PRO A 1 99 ? 2.575 11.763 -18.082 1.00 80.00 99 PRO A N 1
ATOM 827 C CA . PRO A 1 99 ? 3.118 12.392 -19.287 1.00 80.00 99 PRO A CA 1
ATOM 828 C C . PRO A 1 99 ? 3.919 11.448 -20.195 1.00 80.00 99 PRO A C 1
ATOM 830 O O . PRO A 1 99 ? 4.329 11.865 -21.273 1.00 80.00 99 PRO A O 1
ATOM 833 N N . ILE A 1 100 ? 4.180 10.212 -19.767 1.00 73.25 100 ILE A N 1
ATOM 834 C CA . ILE A 1 100 ? 5.141 9.322 -20.427 1.00 73.25 100 ILE A CA 1
ATOM 835 C C . ILE A 1 100 ? 4.462 8.174 -21.169 1.00 73.25 100 ILE A C 1
ATOM 837 O O . ILE A 1 100 ? 4.980 7.648 -22.153 1.00 73.25 100 ILE A O 1
ATOM 841 N N . VAL A 1 101 ? 3.308 7.747 -20.675 1.00 77.56 101 VAL A N 1
ATOM 842 C CA . VAL A 1 101 ? 2.601 6.612 -21.247 1.00 77.56 101 VAL A CA 1
ATOM 843 C C . VAL A 1 101 ? 2.148 6.921 -22.675 1.00 77.56 101 VAL A C 1
ATOM 845 O O . VAL A 1 101 ? 1.403 7.869 -22.912 1.00 77.56 101 VAL A O 1
ATOM 848 N N . SER A 1 102 ? 2.560 6.069 -23.613 1.00 79.94 102 SER A N 1
ATOM 849 C CA . SER A 1 102 ? 2.252 6.189 -25.042 1.00 79.94 102 SER A CA 1
ATOM 850 C C . SER A 1 102 ? 1.246 5.150 -25.549 1.00 79.94 102 SER A C 1
ATOM 852 O O . SER A 1 102 ? 0.723 5.294 -26.653 1.00 79.94 102 SER A O 1
ATOM 854 N N . ASP A 1 103 ? 0.943 4.122 -24.752 1.00 82.62 103 ASP A N 1
ATOM 855 C CA . ASP A 1 103 ? 0.071 3.012 -25.130 1.00 82.62 103 ASP A CA 1
ATOM 856 C C . ASP A 1 103 ? -0.967 2.661 -24.047 1.00 82.62 103 ASP A C 1
ATOM 858 O O . ASP A 1 103 ? -0.800 2.936 -22.856 1.00 82.62 103 ASP A O 1
ATOM 862 N N . ILE A 1 104 ? -2.075 2.046 -24.479 1.00 83.19 104 ILE A N 1
ATOM 863 C CA . ILE A 1 104 ? -3.215 1.706 -23.612 1.00 83.19 104 ILE A CA 1
ATOM 864 C C . ILE A 1 104 ? -2.827 0.699 -22.508 1.00 83.19 104 ILE A C 1
ATOM 866 O O . ILE A 1 104 ? -3.190 0.941 -21.354 1.00 83.19 104 ILE A O 1
ATOM 870 N N . PRO A 1 105 ? -2.107 -0.408 -22.784 1.00 80.31 105 PRO A N 1
ATOM 871 C CA . PRO A 1 105 ? -1.648 -1.321 -21.733 1.00 80.31 105 PRO A CA 1
ATOM 872 C C . PRO A 1 105 ? -0.829 -0.636 -20.631 1.00 80.31 105 PRO A C 1
ATOM 874 O O . PRO A 1 105 ? -1.151 -0.779 -19.449 1.00 80.31 105 PRO A O 1
ATOM 877 N N . SER A 1 106 ? 0.168 0.171 -20.998 1.00 76.62 106 SER A N 1
ATOM 878 C CA . SER A 1 106 ? 1.000 0.926 -20.054 1.00 76.62 106 SER A CA 1
ATOM 879 C C . SER A 1 106 ? 0.190 1.955 -19.260 1.00 76.62 106 SER A C 1
ATOM 881 O O . SER A 1 106 ? 0.464 2.186 -18.079 1.00 76.62 106 SER A O 1
ATOM 883 N N . PHE A 1 107 ? -0.853 2.537 -19.860 1.00 80.56 107 PHE A N 1
ATOM 884 C CA . PHE A 1 107 ? -1.784 3.427 -19.162 1.00 80.56 107 PHE A CA 1
ATOM 885 C C . PHE A 1 107 ? -2.561 2.697 -18.073 1.00 80.56 107 PHE A C 1
ATOM 887 O O . PHE A 1 107 ? -2.640 3.166 -16.935 1.00 80.56 107 PHE A O 1
ATOM 894 N N . MET A 1 108 ? -3.106 1.530 -18.411 1.00 83.69 108 MET A N 1
ATOM 895 C CA . MET A 1 108 ? -3.925 0.738 -17.500 1.00 83.69 108 MET A CA 1
ATOM 896 C C . MET A 1 108 ? -3.096 0.149 -16.354 1.00 83.69 108 MET A C 1
ATOM 898 O O . MET A 1 108 ? -3.474 0.270 -15.187 1.00 83.69 108 MET A O 1
ATOM 902 N N . GLU A 1 109 ? -1.951 -0.460 -16.662 1.00 76.38 109 GLU A N 1
ATOM 903 C CA . GLU A 1 109 ? -1.099 -1.107 -15.657 1.00 76.38 109 GLU A CA 1
ATOM 904 C C . GLU A 1 109 ? -0.237 -0.122 -14.861 1.00 76.38 109 GLU A C 1
ATOM 906 O O . GLU A 1 109 ? 0.105 -0.395 -13.710 1.00 76.38 109 GLU A O 1
ATOM 911 N N . GLY A 1 110 ? 0.127 1.012 -15.463 1.00 76.25 110 GLY A N 1
ATOM 912 C CA . GLY A 1 110 ? 0.927 2.055 -14.834 1.00 76.25 110 GLY A CA 1
ATOM 913 C C . GLY A 1 110 ? 0.059 3.085 -14.127 1.00 76.25 110 GLY A C 1
ATOM 914 O O . GLY A 1 110 ? -0.003 3.122 -12.903 1.00 76.25 110 GLY A O 1
ATOM 915 N N . VAL A 1 111 ? -0.611 3.949 -14.884 1.00 84.69 111 VAL A N 1
ATOM 916 C CA . VAL A 1 111 ? -1.308 5.118 -14.325 1.00 84.69 111 VAL A CA 1
ATOM 917 C C . VAL A 1 111 ? -2.559 4.702 -13.558 1.00 84.69 111 VAL A C 1
ATOM 919 O O . VAL A 1 111 ? -2.695 5.039 -12.385 1.00 84.69 111 VAL A O 1
ATOM 922 N N . VAL A 1 112 ? -3.467 3.953 -14.191 1.00 89.38 112 VAL A N 1
ATOM 923 C CA . VAL A 1 112 ? -4.777 3.634 -13.600 1.00 89.38 112 VAL A CA 1
ATOM 924 C C . VAL A 1 112 ? -4.621 2.767 -12.355 1.00 89.38 112 VAL A C 1
ATOM 926 O O . VAL A 1 112 ? -5.190 3.084 -11.310 1.00 89.38 112 VAL A O 1
ATOM 929 N N . LEU A 1 113 ? -3.816 1.705 -12.429 1.00 89.62 113 LEU A N 1
ATOM 930 C CA . LEU A 1 113 ? -3.594 0.817 -11.290 1.00 89.62 113 LEU A CA 1
ATOM 931 C C . LEU A 1 113 ? -2.954 1.547 -10.099 1.00 89.62 113 LEU A C 1
ATOM 933 O O . LEU A 1 113 ? -3.443 1.421 -8.974 1.00 89.62 113 LEU A O 1
ATOM 937 N N . HIS A 1 114 ? -1.890 2.327 -10.321 1.00 89.88 114 HIS A N 1
ATOM 938 C CA . HIS A 1 114 ? -1.242 3.073 -9.239 1.00 89.88 114 HIS A CA 1
ATOM 939 C C . HIS A 1 114 ? -2.151 4.171 -8.674 1.00 89.88 114 HIS A C 1
ATOM 941 O O . HIS A 1 114 ? -2.195 4.338 -7.454 1.00 89.88 114 HIS A O 1
ATOM 947 N N . ALA A 1 115 ? -2.948 4.838 -9.516 1.00 91.25 115 ALA A N 1
ATOM 948 C CA . ALA A 1 115 ? -3.949 5.801 -9.069 1.00 91.25 115 ALA A CA 1
ATOM 949 C C . ALA A 1 115 ? -5.001 5.138 -8.171 1.00 91.25 115 ALA A C 1
ATOM 951 O O . ALA A 1 115 ? -5.315 5.657 -7.102 1.00 91.25 115 ALA A O 1
ATOM 952 N N . MET A 1 116 ? -5.518 3.967 -8.559 1.00 94.38 116 MET A N 1
ATOM 953 C CA . MET A 1 116 ? -6.485 3.217 -7.751 1.00 94.38 116 MET A CA 1
ATOM 954 C C . MET A 1 116 ? -5.907 2.811 -6.391 1.00 94.38 116 MET A C 1
ATOM 956 O O . MET A 1 116 ? -6.587 2.945 -5.371 1.00 94.38 116 MET A O 1
ATOM 960 N N . ILE A 1 117 ? -4.649 2.360 -6.360 1.00 94.50 117 ILE A N 1
ATOM 961 C CA . ILE A 1 117 ? -3.937 2.041 -5.115 1.00 94.50 117 ILE A CA 1
ATOM 962 C C . ILE A 1 117 ? -3.796 3.295 -4.246 1.00 94.50 117 ILE A C 1
ATOM 964 O O . ILE A 1 117 ? -4.185 3.270 -3.078 1.00 94.50 117 ILE A O 1
ATOM 968 N N . ALA A 1 118 ? -3.314 4.403 -4.815 1.00 93.19 118 ALA A N 1
ATOM 969 C CA . ALA A 1 118 ? -3.140 5.663 -4.099 1.00 93.19 118 ALA A CA 1
ATOM 970 C C . ALA A 1 118 ? -4.465 6.172 -3.513 1.00 93.19 118 ALA A C 1
ATOM 972 O O . ALA A 1 118 ? -4.527 6.520 -2.335 1.00 93.19 118 ALA A O 1
ATOM 973 N N . VAL A 1 119 ? -5.546 6.157 -4.297 1.00 95.56 119 VAL A N 1
ATOM 974 C CA . VAL A 1 119 ? -6.888 6.559 -3.848 1.00 95.56 119 VAL A CA 1
ATOM 975 C C . VAL A 1 119 ? -7.368 5.674 -2.699 1.00 95.56 119 VAL A C 1
ATOM 977 O O . VAL A 1 119 ? -7.875 6.189 -1.700 1.00 95.56 119 VAL A O 1
ATOM 980 N N . PHE A 1 120 ? -7.168 4.358 -2.787 1.00 95.62 120 PHE A N 1
ATOM 981 C CA . PHE A 1 120 ? -7.523 3.440 -1.706 1.00 95.62 120 PHE A CA 1
ATOM 982 C C . PHE A 1 120 ? -6.729 3.727 -0.422 1.00 95.62 120 PHE A C 1
ATOM 984 O O . PHE A 1 120 ? -7.296 3.775 0.670 1.00 95.62 120 PHE A O 1
ATOM 991 N N . GLN A 1 121 ? -5.423 3.962 -0.535 1.00 95.50 121 GLN A N 1
ATOM 992 C CA . GLN A 1 121 ? -4.568 4.280 0.610 1.00 95.50 121 GLN A CA 1
ATOM 993 C C . GLN A 1 121 ? -4.945 5.622 1.244 1.00 95.50 121 GLN A C 1
ATOM 995 O O . GLN A 1 121 ? -5.062 5.719 2.465 1.00 95.50 121 GLN A O 1
ATOM 1000 N N . ILE A 1 122 ? -5.220 6.641 0.429 1.00 94.88 122 ILE A N 1
ATOM 1001 C CA . ILE A 1 122 ? -5.715 7.942 0.892 1.00 94.88 122 ILE A CA 1
ATOM 1002 C C . ILE A 1 122 ? -7.056 7.778 1.617 1.00 94.88 122 ILE A C 1
ATOM 1004 O O . ILE A 1 122 ? -7.248 8.364 2.684 1.00 94.88 122 ILE A O 1
ATOM 1008 N N . TYR A 1 123 ? -7.960 6.937 1.103 1.00 94.00 123 TYR A N 1
ATOM 1009 C CA . TYR A 1 123 ? -9.208 6.609 1.791 1.00 94.00 123 TYR A CA 1
ATOM 1010 C C . TYR A 1 123 ? -8.955 6.022 3.189 1.00 94.00 123 TYR A C 1
ATOM 1012 O O . TYR A 1 123 ? -9.581 6.473 4.151 1.00 94.00 123 TYR A O 1
ATOM 1020 N N . LEU A 1 124 ? -8.007 5.087 3.341 1.00 92.44 124 LEU A N 1
ATOM 1021 C CA . LEU A 1 124 ? -7.644 4.550 4.661 1.00 92.44 124 LEU A CA 1
ATOM 1022 C C . LEU A 1 124 ? -7.143 5.636 5.614 1.00 92.44 124 LEU A C 1
ATOM 1024 O O . LEU A 1 124 ? -7.502 5.647 6.796 1.00 92.44 124 LEU A O 1
ATOM 1028 N N . ILE A 1 125 ? -6.326 6.557 5.103 1.00 92.88 125 ILE A N 1
ATOM 1029 C CA . ILE A 1 125 ? -5.726 7.635 5.890 1.00 92.88 125 ILE A CA 1
ATOM 1030 C C . ILE A 1 125 ? -6.802 8.623 6.357 1.00 92.88 125 ILE A C 1
ATOM 1032 O O . ILE A 1 125 ? -6.850 8.978 7.536 1.00 92.88 125 ILE A O 1
ATOM 1036 N N . ILE A 1 126 ? -7.704 9.027 5.463 1.00 92.06 126 ILE A N 1
ATOM 1037 C CA . ILE A 1 126 ? -8.733 10.033 5.749 1.00 92.06 126 ILE A CA 1
ATOM 1038 C C . ILE A 1 126 ? -9.874 9.463 6.600 1.00 92.06 126 ILE A C 1
ATOM 1040 O O . ILE A 1 126 ? -10.448 10.186 7.420 1.00 92.06 126 ILE A O 1
ATOM 1044 N N . ASN A 1 127 ? -10.211 8.179 6.449 1.00 89.00 127 ASN A N 1
ATOM 1045 C CA . ASN A 1 127 ? -11.338 7.587 7.161 1.00 89.00 127 ASN A CA 1
ATOM 1046 C C . ASN A 1 127 ? -11.107 7.597 8.681 1.00 89.00 127 ASN A C 1
ATOM 1048 O O . ASN A 1 127 ? -10.194 6.949 9.201 1.00 89.00 127 ASN A O 1
ATOM 1052 N N . LYS A 1 128 ? -11.987 8.316 9.390 1.00 86.00 128 LYS A N 1
ATOM 1053 C CA . LYS A 1 128 ? -11.897 8.551 10.835 1.00 86.00 128 LYS A CA 1
ATOM 1054 C C . LYS A 1 128 ? -12.134 7.308 11.703 1.00 86.00 128 LYS A C 1
ATOM 1056 O O . LYS A 1 128 ? -11.777 7.309 12.873 1.00 86.00 128 LYS A O 1
ATOM 1061 N N . LYS A 1 129 ? -12.749 6.261 11.145 1.00 86.62 129 LYS A N 1
ATOM 1062 C CA . LYS A 1 129 ? -13.023 4.999 11.854 1.00 86.62 129 LYS A CA 1
ATOM 1063 C C . LYS A 1 129 ? -11.867 4.000 11.755 1.00 86.62 129 LYS A C 1
ATOM 1065 O O . LYS A 1 129 ? -11.844 3.021 12.491 1.00 86.62 129 LYS A O 1
ATOM 1070 N N . ILE A 1 130 ? -10.924 4.227 10.839 1.00 89.06 130 ILE A N 1
ATOM 1071 C CA . ILE A 1 130 ? -9.804 3.319 10.583 1.00 89.06 130 ILE A CA 1
ATOM 1072 C C . ILE A 1 130 ? -8.637 3.714 11.481 1.00 89.06 130 ILE A C 1
ATOM 1074 O O . ILE A 1 130 ? -7.996 4.749 11.275 1.00 89.06 130 ILE A O 1
ATOM 1078 N N . ILE A 1 131 ? -8.377 2.871 12.473 1.00 90.31 131 ILE A N 1
ATOM 1079 C CA . ILE A 1 131 ? -7.326 3.067 13.467 1.00 90.31 131 ILE A CA 1
ATOM 1080 C C . ILE A 1 131 ? -6.011 2.477 12.959 1.00 90.31 131 ILE A C 1
ATOM 1082 O O . ILE A 1 131 ? -5.989 1.441 12.285 1.00 90.31 131 ILE A O 1
ATOM 1086 N N . ILE A 1 132 ? -4.917 3.148 13.311 1.00 91.12 132 ILE A N 1
ATOM 1087 C CA . ILE A 1 132 ? -3.543 2.712 13.059 1.00 91.12 132 ILE A CA 1
ATOM 1088 C C . ILE A 1 132 ? -2.743 2.711 14.372 1.00 91.12 132 ILE A C 1
ATOM 1090 O O . ILE A 1 132 ? -3.181 3.278 15.370 1.00 91.12 132 ILE A O 1
ATOM 1094 N N . SER A 1 133 ? -1.566 2.087 14.390 1.00 90.31 133 SER A N 1
ATOM 1095 C CA . SER A 1 133 ? -0.670 2.087 15.559 1.00 90.31 133 SER A CA 1
ATOM 1096 C C . SER A 1 133 ? 0.676 2.694 15.209 1.00 90.31 133 SER A C 1
ATOM 1098 O O . SER A 1 133 ? 1.200 2.463 14.115 1.00 90.31 133 SER A O 1
ATOM 1100 N N . LYS A 1 134 ? 1.264 3.419 16.168 1.00 89.06 134 LYS A N 1
ATOM 11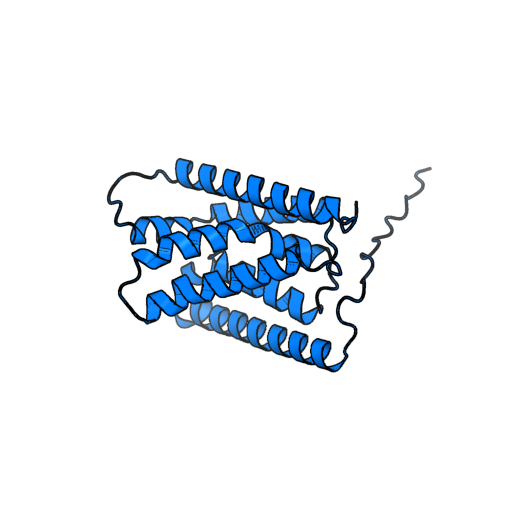01 C CA . LYS A 1 134 ? 2.625 3.955 16.058 1.00 89.06 134 LYS A CA 1
ATOM 1102 C C . LYS A 1 134 ? 3.647 2.834 15.868 1.00 89.06 134 LYS A C 1
ATOM 1104 O O . LYS A 1 134 ? 4.480 2.928 14.965 1.00 89.06 134 LYS A O 1
ATOM 1109 N N . LYS A 1 135 ? 3.559 1.765 16.671 1.00 90.38 135 LYS A N 1
ATOM 1110 C CA . LYS A 1 135 ? 4.421 0.584 16.529 1.00 90.38 135 LYS A CA 1
ATOM 1111 C C . LYS A 1 135 ? 4.297 0.018 15.119 1.00 90.38 135 LYS A C 1
ATOM 1113 O O . LYS A 1 135 ? 5.298 -0.105 14.425 1.00 90.38 135 LYS A O 1
ATOM 1118 N N . TYR A 1 136 ? 3.083 -0.239 14.636 1.00 91.81 136 TYR A N 1
ATOM 1119 C CA . TYR A 1 136 ? 2.921 -0.844 13.312 1.00 91.81 136 TYR A CA 1
ATOM 1120 C C . TYR A 1 136 ? 3.271 0.078 12.148 1.00 91.81 136 TYR A C 1
ATOM 1122 O O . TYR A 1 136 ? 3.698 -0.434 11.120 1.00 91.81 136 TYR A O 1
ATOM 1130 N N . LEU A 1 137 ? 3.174 1.404 12.289 1.00 90.62 137 LEU A N 1
ATOM 1131 C CA . LEU A 1 137 ? 3.729 2.330 11.294 1.00 90.62 137 LEU A CA 1
ATOM 1132 C C . LEU A 1 137 ? 5.245 2.145 11.150 1.00 90.62 137 LEU A C 1
ATOM 1134 O O . LEU A 1 137 ? 5.734 2.044 10.030 1.00 90.62 137 LEU A O 1
ATOM 1138 N N . LEU A 1 138 ? 5.978 2.032 12.263 1.00 90.75 138 LEU A N 1
ATOM 1139 C CA . LEU A 1 138 ? 7.426 1.800 12.231 1.00 90.75 138 LEU A CA 1
ATOM 1140 C C . LEU A 1 138 ? 7.773 0.429 11.635 1.00 90.75 138 LEU A C 1
ATOM 1142 O O . LEU A 1 138 ? 8.662 0.324 10.798 1.00 90.75 138 LEU A O 1
ATOM 1146 N N . TRP A 1 139 ? 7.049 -0.622 12.021 1.00 90.31 139 TRP A N 1
ATOM 1147 C CA . TRP A 1 139 ? 7.253 -1.957 11.444 1.00 90.31 139 TRP A CA 1
ATOM 1148 C C . TRP A 1 139 ? 6.974 -1.970 9.943 1.00 90.31 139 TRP A C 1
ATOM 1150 O O . TRP A 1 139 ? 7.719 -2.566 9.172 1.00 90.31 139 TRP A O 1
ATOM 1160 N N . SER A 1 140 ? 5.928 -1.266 9.523 1.00 90.19 140 SER A N 1
ATOM 1161 C CA . SER A 1 140 ? 5.578 -1.139 8.114 1.00 90.19 140 SER A CA 1
ATOM 1162 C C . SER A 1 140 ? 6.615 -0.320 7.349 1.00 90.19 140 SER A C 1
ATOM 1164 O O . SER A 1 140 ? 6.960 -0.679 6.232 1.00 90.19 140 SER A O 1
ATOM 1166 N N . PHE A 1 141 ? 7.166 0.735 7.952 1.00 90.06 141 PHE A N 1
ATOM 1167 C CA . PHE A 1 141 ? 8.287 1.484 7.386 1.00 90.06 141 PHE A CA 1
ATOM 1168 C C . PHE A 1 141 ? 9.483 0.568 7.104 1.00 90.06 141 PHE A C 1
ATOM 1170 O O . PHE A 1 141 ? 9.980 0.540 5.982 1.00 90.06 141 PHE A O 1
ATOM 1177 N N . LEU A 1 142 ? 9.884 -0.244 8.087 1.00 89.38 142 LEU A N 1
ATOM 1178 C CA . LEU A 1 142 ? 10.973 -1.212 7.930 1.00 89.38 142 LEU A CA 1
ATOM 1179 C C . LEU A 1 142 ? 10.652 -2.269 6.863 1.00 89.38 142 LEU A C 1
ATOM 1181 O O . LEU A 1 142 ? 11.503 -2.568 6.029 1.00 89.38 142 LEU A O 1
ATOM 1185 N N . LEU A 1 143 ? 9.418 -2.785 6.840 1.00 84.62 143 LEU A N 1
ATOM 1186 C CA . LEU A 1 143 ? 8.957 -3.733 5.822 1.00 84.62 143 LEU A CA 1
ATOM 1187 C C . LEU A 1 143 ? 9.103 -3.151 4.408 1.00 84.62 143 LEU A C 1
ATOM 1189 O O . LEU A 1 143 ? 9.657 -3.807 3.529 1.00 84.62 143 LEU A O 1
ATOM 1193 N N . TYR A 1 144 ? 8.632 -1.920 4.187 1.00 83.06 144 TYR A N 1
ATOM 1194 C CA . TYR A 1 144 ? 8.750 -1.263 2.886 1.00 83.06 144 TYR A CA 1
ATOM 1195 C C . TYR A 1 144 ? 10.195 -0.908 2.542 1.00 83.06 144 TYR A C 1
ATOM 1197 O O . TYR A 1 144 ? 10.541 -0.974 1.371 1.00 83.06 144 TYR A O 1
ATOM 1205 N N . LEU A 1 145 ? 11.066 -0.600 3.506 1.00 80.56 145 LEU A N 1
ATOM 1206 C CA . LEU A 1 145 ? 12.493 -0.429 3.211 1.00 80.56 145 LEU A CA 1
ATOM 1207 C C . LEU A 1 145 ? 13.139 -1.724 2.707 1.00 80.56 145 LEU A C 1
ATOM 1209 O O . LEU A 1 145 ? 13.886 -1.680 1.734 1.00 80.56 145 LEU A O 1
ATOM 1213 N N . ILE A 1 146 ? 12.814 -2.870 3.312 1.00 76.00 146 ILE A N 1
ATOM 1214 C CA . ILE A 1 146 ? 13.312 -4.184 2.869 1.00 76.00 146 ILE A CA 1
ATOM 1215 C C . ILE A 1 146 ? 12.752 -4.547 1.488 1.00 76.00 146 ILE A C 1
ATOM 1217 O O . ILE A 1 146 ? 13.456 -5.104 0.652 1.00 76.00 146 ILE A O 1
ATOM 1221 N N . PHE A 1 147 ? 11.486 -4.228 1.220 1.00 69.00 147 PHE A N 1
ATOM 1222 C CA . PHE A 1 147 ? 10.886 -4.535 -0.078 1.00 69.00 147 PHE A CA 1
ATOM 1223 C C . PHE A 1 147 ? 11.314 -3.567 -1.184 1.00 69.00 147 PHE A C 1
ATOM 1225 O O . PHE A 1 147 ? 11.479 -3.984 -2.325 1.00 69.00 147 PHE A O 1
ATOM 1232 N N . ILE A 1 148 ? 11.519 -2.282 -0.885 1.00 65.44 148 ILE A N 1
ATOM 1233 C CA . ILE A 1 148 ? 11.923 -1.297 -1.898 1.00 65.44 148 ILE A CA 1
ATOM 1234 C C . ILE A 1 148 ? 13.431 -1.328 -2.160 1.00 65.44 148 ILE A C 1
ATOM 1236 O O . ILE A 1 148 ? 13.849 -1.012 -3.274 1.00 65.44 148 ILE A O 1
ATOM 1240 N N . SER A 1 149 ? 14.250 -1.821 -1.223 1.00 57.06 149 SER A N 1
ATOM 1241 C CA . SER A 1 149 ? 15.644 -2.166 -1.538 1.00 57.06 149 SER A CA 1
ATOM 1242 C C . SER A 1 149 ? 15.753 -3.226 -2.648 1.00 57.06 149 SER A C 1
ATOM 1244 O O . SER A 1 149 ? 16.821 -3.391 -3.230 1.00 57.06 149 SER A O 1
ATOM 1246 N N . SER A 1 150 ? 14.637 -3.868 -3.028 1.00 55.09 150 SER A N 1
ATOM 1247 C CA . SER A 1 150 ? 14.515 -4.769 -4.182 1.00 55.09 150 SER A CA 1
ATOM 1248 C C . SER A 1 150 ? 14.226 -4.051 -5.526 1.00 55.09 150 SER A C 1
ATOM 1250 O O . SER A 1 150 ? 13.644 -4.632 -6.435 1.00 55.09 150 SER A O 1
ATOM 1252 N N . TYR A 1 151 ? 14.695 -2.805 -5.697 1.00 52.31 151 TYR A N 1
ATOM 1253 C CA . TYR A 1 151 ? 15.031 -2.152 -6.986 1.00 52.31 151 TYR A CA 1
ATOM 1254 C C . TYR A 1 151 ? 13.932 -1.624 -7.938 1.00 52.31 151 TYR A C 1
ATOM 1256 O O . TYR A 1 151 ? 14.258 -0.829 -8.822 1.00 52.31 151 TYR A O 1
ATOM 1264 N N . ASP A 1 152 ? 12.657 -2.013 -7.840 1.00 54.94 152 ASP A N 1
ATOM 1265 C CA . ASP A 1 152 ? 11.880 -2.118 -9.097 1.00 54.94 152 ASP A CA 1
ATOM 1266 C C . ASP A 1 152 ? 10.766 -1.082 -9.380 1.00 54.94 152 ASP A C 1
ATOM 1268 O O . ASP A 1 152 ? 10.128 -1.131 -10.429 1.00 54.94 152 ASP A O 1
ATOM 1272 N N . SER A 1 153 ? 10.468 -0.137 -8.479 1.00 53.53 153 SER A N 1
ATOM 1273 C CA . SER A 1 153 ? 9.431 0.894 -8.752 1.00 53.53 153 SER A CA 1
ATOM 1274 C C . SER A 1 153 ? 9.994 2.156 -9.412 1.00 53.53 153 SER A C 1
ATOM 1276 O O . SER A 1 153 ? 9.352 2.730 -10.288 1.00 53.53 153 SER A O 1
ATOM 1278 N N . PHE A 1 154 ? 11.217 2.554 -9.050 1.00 52.47 154 PHE A N 1
ATOM 1279 C CA . PHE A 1 154 ? 11.864 3.756 -9.589 1.00 52.47 154 PHE A CA 1
ATOM 1280 C C . PHE A 1 154 ? 12.637 3.505 -10.881 1.00 52.47 154 PHE A C 1
ATOM 1282 O O . PHE A 1 154 ? 12.659 4.381 -11.736 1.00 52.47 154 PHE A O 1
ATOM 1289 N N . THR A 1 155 ? 13.160 2.297 -11.103 1.00 54.41 155 THR A N 1
ATOM 1290 C CA . THR A 1 155 ? 13.715 1.899 -12.410 1.00 54.41 155 THR A CA 1
ATOM 1291 C C . THR A 1 155 ? 12.684 2.024 -13.528 1.00 54.41 155 THR A C 1
ATOM 1293 O O . THR A 1 155 ? 13.049 2.374 -14.644 1.00 54.41 155 THR A O 1
ATOM 1296 N N . ARG A 1 156 ? 11.392 1.809 -13.240 1.00 56.06 156 ARG A N 1
ATOM 1297 C CA . ARG A 1 156 ? 10.319 2.061 -14.211 1.00 56.06 156 ARG A CA 1
ATOM 1298 C C . ARG A 1 156 ? 10.065 3.552 -14.433 1.00 56.06 156 ARG A C 1
ATOM 1300 O O . ARG A 1 156 ? 9.867 3.931 -15.574 1.00 56.06 156 ARG A O 1
ATOM 1307 N N . ILE A 1 157 ? 10.099 4.384 -13.384 1.00 52.81 157 ILE A N 1
ATOM 1308 C CA . ILE A 1 157 ? 10.011 5.850 -13.526 1.00 52.81 157 ILE A CA 1
ATOM 1309 C C . ILE A 1 157 ? 11.177 6.361 -14.389 1.00 52.81 157 ILE A C 1
ATOM 1311 O O . ILE A 1 157 ? 10.965 7.133 -15.311 1.00 52.81 157 ILE A O 1
ATOM 1315 N N . ILE A 1 158 ? 12.398 5.889 -14.141 1.00 53.66 158 ILE A N 1
ATOM 1316 C CA . ILE A 1 158 ? 13.601 6.313 -14.874 1.00 53.66 158 ILE A CA 1
ATOM 1317 C C . ILE A 1 158 ? 13.580 5.830 -16.324 1.00 53.66 158 ILE A C 1
ATOM 1319 O O . ILE A 1 158 ? 13.828 6.623 -17.228 1.00 53.66 158 ILE A O 1
ATOM 1323 N N . ALA A 1 159 ? 13.227 4.561 -16.557 1.00 55.47 159 ALA A N 1
ATOM 1324 C CA . ALA A 1 159 ? 13.063 4.024 -17.908 1.00 55.47 159 ALA A CA 1
ATOM 1325 C C . ALA A 1 159 ? 11.971 4.770 -18.690 1.00 55.47 159 ALA A C 1
ATOM 1327 O O . ALA A 1 159 ? 12.080 4.933 -19.899 1.00 55.47 159 ALA A O 1
ATOM 1328 N N . ALA A 1 160 ? 10.936 5.239 -17.993 1.00 51.56 160 ALA A N 1
ATOM 1329 C CA . ALA A 1 160 ? 9.849 6.012 -18.564 1.00 51.56 160 ALA A CA 1
ATOM 1330 C C . ALA A 1 160 ? 10.313 7.448 -18.916 1.00 51.56 160 ALA A C 1
ATOM 1332 O O . ALA A 1 160 ? 10.099 7.893 -20.040 1.00 51.56 160 ALA A O 1
ATOM 1333 N N . ILE A 1 161 ? 10.998 8.176 -18.023 1.00 52.03 161 ILE A N 1
ATOM 1334 C CA . ILE A 1 161 ? 11.377 9.587 -18.279 1.00 52.03 161 ILE A CA 1
ATOM 1335 C C . ILE A 1 161 ? 12.434 9.705 -19.402 1.00 52.03 161 ILE A C 1
ATOM 1337 O O . ILE A 1 161 ? 12.775 10.806 -19.821 1.00 52.03 161 ILE A O 1
ATOM 1341 N N . ASN A 1 162 ? 12.927 8.585 -19.948 1.00 48.19 162 ASN A N 1
ATOM 1342 C CA . ASN A 1 162 ? 13.945 8.559 -20.997 1.00 48.19 162 ASN A CA 1
ATOM 1343 C C . ASN A 1 162 ? 15.186 9.375 -20.593 1.00 48.19 162 ASN A C 1
ATOM 1345 O O . ASN A 1 162 ? 15.902 9.912 -21.438 1.00 48.19 162 ASN A O 1
ATOM 1349 N N . ILE A 1 163 ? 15.437 9.454 -19.277 1.00 50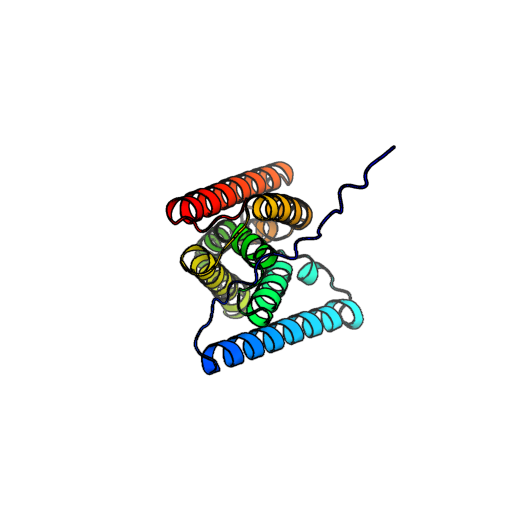.97 163 ILE A N 1
ATOM 1350 C CA . ILE A 1 163 ? 16.714 9.883 -18.716 1.00 50.97 163 ILE A CA 1
ATOM 1351 C C . ILE A 1 163 ? 17.647 8.707 -18.970 1.00 50.97 163 ILE A C 1
ATOM 1353 O O . ILE A 1 163 ? 17.895 7.860 -18.111 1.00 50.97 163 ILE A O 1
ATOM 1357 N N . ALA A 1 164 ? 18.081 8.600 -20.222 1.00 44.78 164 ALA A N 1
ATOM 1358 C CA . ALA A 1 164 ? 19.365 8.014 -20.498 1.00 44.78 164 ALA A CA 1
ATOM 1359 C C . ALA A 1 164 ? 20.367 8.802 -19.643 1.00 44.78 164 ALA A C 1
ATOM 1361 O O . ALA A 1 164 ? 20.427 10.023 -19.747 1.00 44.78 164 ALA A O 1
ATOM 1362 N N . GLU A 1 165 ? 21.086 8.068 -18.795 1.00 47.56 165 GLU A N 1
ATOM 1363 C CA . GLU A 1 165 ? 22.254 8.491 -18.010 1.00 47.56 165 GLU A CA 1
ATOM 1364 C C . GLU A 1 165 ? 22.008 8.890 -16.530 1.00 47.56 165 GLU A C 1
ATOM 1366 O O . GLU A 1 165 ? 21.491 9.944 -16.178 1.00 47.56 165 GLU A O 1
ATOM 1371 N N . GLU A 1 166 ? 22.457 7.968 -15.661 1.00 54.44 166 GLU A N 1
ATOM 1372 C CA . GLU A 1 166 ? 23.104 8.197 -14.355 1.00 54.44 166 GLU A CA 1
ATOM 1373 C C . GLU A 1 166 ? 22.306 8.581 -13.092 1.00 54.44 166 GLU A C 1
ATOM 1375 O O . GLU A 1 166 ? 22.891 9.111 -12.150 1.00 54.44 166 GLU A O 1
ATOM 1380 N N . VAL A 1 167 ? 21.039 8.186 -12.923 1.00 55.44 167 VAL A N 1
ATOM 1381 C CA . VAL A 1 167 ? 20.521 8.103 -11.536 1.00 55.44 167 VAL A CA 1
ATOM 1382 C C . VAL A 1 167 ? 21.088 6.847 -10.876 1.00 55.44 167 VAL A C 1
ATOM 1384 O O . VAL A 1 167 ? 20.656 5.722 -11.150 1.00 55.44 167 VAL A O 1
ATOM 1387 N N . SER A 1 168 ? 22.083 7.030 -10.007 1.00 68.00 168 SER A N 1
ATOM 1388 C CA . SER A 1 168 ? 22.682 5.917 -9.272 1.00 68.00 168 SER A CA 1
ATOM 1389 C C . SER A 1 168 ? 21.627 5.199 -8.418 1.00 68.00 168 SER A C 1
ATOM 1391 O O . SER A 1 168 ? 20.710 5.805 -7.860 1.00 68.00 168 SER A O 1
ATOM 1393 N N . VAL A 1 169 ? 21.774 3.882 -8.256 1.00 66.25 169 VAL A N 1
ATOM 1394 C CA . VAL A 1 169 ? 20.932 3.073 -7.351 1.00 66.25 169 VAL A CA 1
ATOM 1395 C C . VAL A 1 169 ? 20.881 3.679 -5.946 1.00 66.25 169 VAL A C 1
ATOM 1397 O O . VAL A 1 169 ? 19.845 3.648 -5.276 1.00 66.25 169 VAL A O 1
ATOM 1400 N N . ILE A 1 170 ? 22.008 4.242 -5.512 1.00 71.31 170 ILE A N 1
ATOM 1401 C CA . ILE A 1 170 ? 22.163 4.888 -4.213 1.00 71.31 170 ILE A CA 1
ATOM 1402 C C . ILE A 1 170 ? 21.222 6.089 -4.118 1.00 71.31 170 ILE A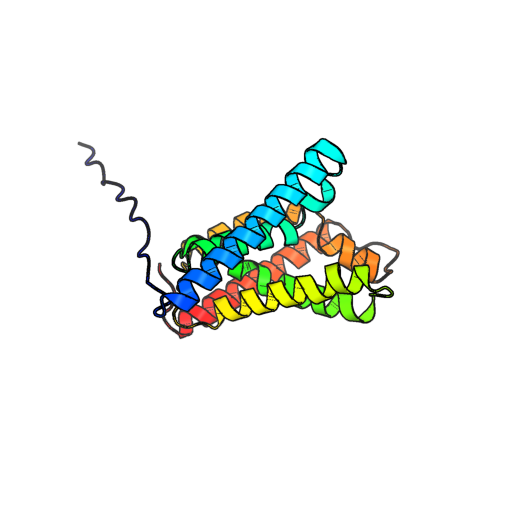 C 1
ATOM 1404 O O . ILE A 1 170 ? 20.455 6.184 -3.162 1.00 71.31 170 ILE A O 1
ATOM 1408 N N . GLU A 1 171 ? 21.218 6.961 -5.125 1.00 72.69 171 GLU A N 1
ATOM 1409 C CA . GLU A 1 171 ? 20.354 8.140 -5.155 1.00 72.69 171 GLU A CA 1
ATOM 1410 C C . GLU A 1 171 ? 18.869 7.762 -5.113 1.00 72.69 171 GLU A C 1
ATOM 1412 O O . GLU A 1 171 ? 18.123 8.288 -4.287 1.00 72.69 171 GLU A O 1
ATOM 1417 N N . MET A 1 172 ? 18.447 6.782 -5.918 1.00 70.94 172 MET A N 1
ATOM 1418 C CA . MET A 1 172 ? 17.071 6.275 -5.873 1.00 70.94 172 MET A CA 1
ATOM 1419 C C . MET A 1 172 ? 16.692 5.750 -4.490 1.00 70.94 172 MET A C 1
ATOM 1421 O O . MET A 1 172 ? 15.622 6.066 -3.972 1.00 70.94 172 MET A O 1
ATOM 1425 N N . THR A 1 173 ? 17.564 4.946 -3.884 1.00 73.31 173 THR A N 1
ATOM 1426 C CA . THR A 1 173 ? 17.317 4.350 -2.565 1.00 73.31 173 THR A CA 1
ATOM 1427 C C . THR A 1 173 ? 17.124 5.437 -1.507 1.00 73.31 173 THR A C 1
ATOM 1429 O O . THR A 1 173 ? 16.207 5.357 -0.687 1.00 73.31 173 THR A O 1
ATOM 1432 N N . VAL A 1 174 ? 17.940 6.491 -1.567 1.00 80.88 174 VAL A N 1
ATOM 1433 C CA . VAL A 1 174 ? 17.842 7.662 -0.691 1.00 80.88 174 VAL A CA 1
ATOM 1434 C C . VAL A 1 174 ? 16.535 8.430 -0.929 1.00 80.88 174 VAL A C 1
ATOM 1436 O O . VAL A 1 174 ? 15.833 8.756 0.030 1.00 80.88 174 VAL A O 1
ATOM 1439 N N . GLN A 1 175 ? 16.150 8.668 -2.186 1.00 80.88 175 GLN A N 1
ATOM 1440 C CA . GLN A 1 175 ? 14.887 9.338 -2.516 1.00 80.88 175 GLN A CA 1
ATOM 1441 C C . GLN A 1 175 ? 13.669 8.549 -2.010 1.00 80.88 175 GLN A C 1
ATOM 1443 O O . GLN A 1 175 ? 12.779 9.127 -1.382 1.00 80.88 175 GLN A O 1
ATOM 1448 N N . VAL A 1 176 ? 13.643 7.225 -2.205 1.00 79.25 176 VAL A N 1
ATOM 1449 C CA . VAL A 1 176 ? 12.585 6.356 -1.662 1.00 79.25 176 VAL A CA 1
ATOM 1450 C C . VAL A 1 176 ? 12.516 6.485 -0.146 1.00 79.25 176 VAL A C 1
ATOM 1452 O O . VAL A 1 176 ? 11.427 6.648 0.407 1.00 79.25 176 VAL A O 1
ATOM 1455 N N . PHE A 1 177 ? 13.663 6.392 0.531 1.00 85.69 177 PHE A N 1
ATOM 1456 C CA . PHE A 1 177 ? 13.737 6.494 1.982 1.00 85.69 177 PHE A CA 1
ATOM 1457 C C . PHE A 1 177 ? 13.102 7.802 2.466 1.00 85.69 177 PHE A C 1
ATOM 1459 O O . PHE A 1 177 ? 12.258 7.778 3.364 1.00 85.69 177 PHE A O 1
ATOM 1466 N N . TYR A 1 178 ? 13.424 8.932 1.829 1.00 87.69 178 TYR A N 1
ATOM 1467 C CA . TYR A 1 178 ? 12.810 10.217 2.160 1.00 87.69 178 TYR A CA 1
ATOM 1468 C C . TYR A 1 178 ? 11.305 10.246 1.883 1.00 87.69 178 TYR A C 1
ATOM 1470 O O . TYR A 1 178 ? 10.547 10.712 2.734 1.00 87.69 178 TYR A O 1
ATOM 1478 N N . ILE A 1 179 ? 10.846 9.704 0.752 1.00 88.12 179 ILE A N 1
ATOM 1479 C CA . ILE A 1 179 ? 9.413 9.620 0.428 1.00 88.12 179 ILE A CA 1
ATOM 1480 C C . ILE A 1 179 ? 8.667 8.791 1.477 1.00 88.12 179 ILE A C 1
ATOM 1482 O O . ILE A 1 179 ? 7.611 9.211 1.951 1.00 88.12 179 ILE A O 1
ATOM 1486 N N . LEU A 1 180 ? 9.217 7.648 1.893 1.00 88.25 180 LEU A N 1
ATOM 1487 C CA . LEU A 1 180 ? 8.639 6.836 2.960 1.00 88.25 180 LEU A CA 1
ATOM 1488 C C . LEU A 1 180 ? 8.645 7.570 4.302 1.00 88.25 180 LEU A C 1
ATOM 1490 O O . LEU A 1 180 ? 7.641 7.522 5.010 1.00 88.25 180 LEU A O 1
ATOM 1494 N N . CYS A 1 181 ? 9.723 8.275 4.654 1.00 90.62 181 CYS A N 1
ATOM 1495 C CA . CYS A 1 181 ? 9.791 9.081 5.875 1.00 90.62 181 CYS A CA 1
ATOM 1496 C C . CYS A 1 181 ? 8.691 10.150 5.897 1.00 90.62 181 CYS A C 1
ATOM 1498 O O . CYS A 1 181 ? 7.947 10.254 6.874 1.00 90.62 181 CYS A O 1
ATOM 1500 N N . ILE A 1 182 ? 8.539 10.897 4.800 1.00 92.25 182 ILE A N 1
ATOM 1501 C CA . ILE A 1 182 ? 7.501 11.924 4.655 1.00 92.25 182 ILE A CA 1
ATOM 1502 C C . ILE A 1 182 ? 6.114 11.280 4.711 1.00 92.25 182 ILE A C 1
ATOM 1504 O O . ILE A 1 182 ? 5.256 11.750 5.453 1.00 92.25 182 ILE A O 1
ATOM 1508 N N . SER A 1 183 ? 5.902 10.176 3.993 1.00 91.81 183 SER A N 1
ATOM 1509 C CA . SER A 1 183 ? 4.643 9.425 4.011 1.00 91.81 183 SER A CA 1
ATOM 1510 C C . SER A 1 183 ? 4.265 9.000 5.434 1.00 91.81 183 SER A C 1
ATOM 1512 O O . SER A 1 183 ? 3.163 9.280 5.904 1.00 91.81 183 SER A O 1
ATOM 1514 N N . THR A 1 184 ? 5.220 8.429 6.172 1.00 92.56 184 THR A N 1
ATOM 1515 C CA . THR A 1 184 ? 5.053 8.030 7.577 1.00 92.56 184 THR A CA 1
ATOM 1516 C C . THR A 1 184 ? 4.673 9.220 8.448 1.00 92.56 184 THR A C 1
ATOM 1518 O O . THR A 1 184 ? 3.726 9.137 9.231 1.00 92.56 184 THR A O 1
ATOM 1521 N N . ALA A 1 185 ? 5.397 10.334 8.307 1.00 93.31 185 ALA A N 1
ATOM 1522 C CA . ALA A 1 185 ? 5.148 11.548 9.067 1.00 93.31 185 ALA A CA 1
ATOM 1523 C C . ALA A 1 185 ? 3.743 12.094 8.781 1.00 93.31 185 ALA A C 1
ATOM 1525 O O . ALA A 1 185 ? 2.999 12.367 9.720 1.00 93.31 185 ALA A O 1
ATOM 1526 N N . VAL A 1 186 ? 3.341 12.187 7.511 1.00 93.50 186 VAL A N 1
ATOM 1527 C CA . VAL A 1 186 ? 2.010 12.662 7.107 1.00 93.50 186 VAL A CA 1
ATOM 1528 C C . VAL A 1 186 ? 0.913 11.774 7.690 1.00 93.50 186 VAL A C 1
ATOM 1530 O O . VAL A 1 186 ? -0.007 12.290 8.326 1.00 93.50 186 VAL A O 1
ATOM 1533 N N . VAL A 1 187 ? 1.026 10.450 7.546 1.00 92.88 187 VAL A N 1
ATOM 1534 C CA . VAL A 1 187 ? 0.053 9.497 8.104 1.00 92.88 187 VAL A CA 1
ATOM 1535 C C . VAL A 1 187 ? -0.034 9.643 9.623 1.00 92.88 187 VAL A C 1
ATOM 1537 O O .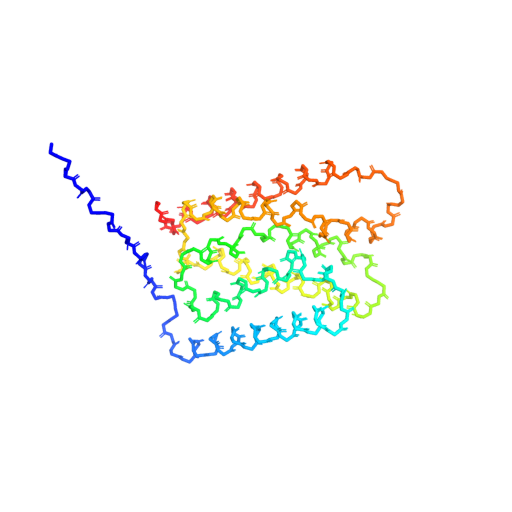 VAL A 1 187 ? -1.133 9.759 10.169 1.00 92.88 187 VAL A O 1
ATOM 1540 N N . TYR A 1 188 ? 1.113 9.692 10.305 1.00 93.12 188 TYR A N 1
ATOM 1541 C CA . TYR A 1 188 ? 1.182 9.850 11.753 1.00 93.12 188 TYR A CA 1
ATOM 1542 C C . TYR A 1 188 ? 0.561 11.172 12.216 1.00 93.12 188 TYR A C 1
ATOM 1544 O O . TYR A 1 188 ? -0.330 11.164 13.061 1.00 93.12 188 TYR A O 1
ATOM 1552 N N . PHE A 1 189 ? 0.973 12.316 11.668 1.00 93.19 189 PHE A N 1
ATOM 1553 C CA . PHE A 1 189 ? 0.452 13.617 12.092 1.00 93.19 189 PHE A CA 1
ATOM 1554 C C . PHE A 1 189 ? -1.041 13.757 11.798 1.00 93.19 189 PHE A C 1
ATOM 1556 O O . PHE A 1 189 ? -1.790 14.226 12.659 1.00 93.19 189 PHE A O 1
ATOM 1563 N N . PHE A 1 190 ? -1.493 13.299 10.626 1.00 92.06 190 PHE A N 1
ATOM 1564 C CA . PHE A 1 190 ? -2.905 13.333 10.265 1.00 92.06 190 PHE A CA 1
ATOM 1565 C C . PHE A 1 190 ? -3.739 12.482 11.227 1.00 92.06 190 PHE A C 1
ATOM 1567 O O . PHE A 1 190 ? -4.670 12.988 11.849 1.00 92.06 190 PHE A O 1
ATOM 1574 N N . LYS A 1 191 ? -3.385 11.208 11.424 1.00 89.94 191 LYS A N 1
ATOM 1575 C CA . LYS A 1 191 ? -4.142 10.304 12.304 1.00 89.94 191 LYS A CA 1
ATOM 1576 C C . LYS A 1 191 ? -4.057 10.713 13.774 1.00 89.94 191 LYS A C 1
ATOM 1578 O O . LYS A 1 191 ? -5.059 10.609 14.484 1.00 89.94 191 LYS A O 1
ATOM 1583 N N . LYS A 1 192 ? -2.915 11.250 14.221 1.00 89.25 192 LYS A N 1
ATOM 1584 C CA . LYS A 1 192 ? -2.738 11.784 15.580 1.00 89.25 192 LYS A CA 1
ATOM 1585 C C . LYS A 1 192 ? -3.682 12.949 15.851 1.00 89.25 192 LYS A C 1
ATOM 1587 O O . LYS A 1 192 ? -4.307 12.976 16.906 1.00 89.25 192 LYS A O 1
ATOM 1592 N N . ARG A 1 193 ? -3.835 13.876 14.895 1.00 88.12 193 ARG A N 1
ATOM 1593 C CA . ARG A 1 193 ? -4.738 15.036 15.018 1.00 88.12 193 ARG A CA 1
ATOM 1594 C C . ARG A 1 193 ? -6.190 14.636 15.304 1.00 88.12 193 ARG A C 1
ATOM 1596 O O . ARG A 1 193 ? -6.911 15.399 15.935 1.00 88.12 193 ARG A O 1
ATOM 1603 N N . PHE A 1 194 ? -6.612 13.455 14.860 1.00 85.44 194 PHE A N 1
ATOM 1604 C CA . PHE A 1 194 ? -7.971 12.941 15.051 1.00 85.44 194 PHE A CA 1
ATOM 1605 C C . PHE A 1 194 ? -8.076 11.843 16.123 1.00 85.44 194 PHE A C 1
ATOM 1607 O O . PHE A 1 194 ? -9.114 11.196 16.209 1.00 85.44 194 PHE A O 1
ATOM 1614 N N . GLY A 1 195 ? -7.026 11.599 16.917 1.00 80.56 195 GLY A N 1
ATOM 1615 C CA . GLY A 1 195 ? -7.059 10.596 17.991 1.00 80.56 195 GLY A CA 1
ATOM 1616 C C . GLY A 1 195 ? -7.153 9.142 17.510 1.00 80.56 195 GLY A C 1
ATOM 1617 O O . GLY A 1 195 ? -7.612 8.283 18.249 1.00 80.56 195 GLY A O 1
ATOM 1618 N N . MET A 1 196 ? -6.726 8.849 16.278 1.00 82.69 196 MET A N 1
ATOM 1619 C CA . MET A 1 196 ? -6.844 7.521 15.650 1.00 82.69 196 MET A CA 1
ATOM 1620 C C . MET A 1 196 ? -5.570 6.665 15.748 1.00 82.69 196 MET A C 1
ATOM 1622 O O . MET A 1 196 ? -5.360 5.769 14.925 1.00 82.69 196 MET A O 1
ATOM 1626 N N . ILE A 1 197 ? -4.677 6.979 16.690 1.00 81.19 197 ILE A N 1
ATOM 1627 C CA . ILE A 1 197 ? -3.406 6.270 16.867 1.00 81.19 197 ILE A CA 1
ATOM 1628 C C . ILE A 1 197 ? -3.419 5.524 18.191 1.00 81.19 197 ILE A C 1
ATOM 1630 O O . ILE A 1 197 ? -3.498 6.144 19.248 1.00 81.19 197 ILE A O 1
ATOM 1634 N N . LEU A 1 198 ? -3.279 4.204 18.110 1.00 79.12 198 LEU A N 1
ATOM 1635 C CA . LEU A 1 198 ? -2.939 3.365 19.253 1.00 79.12 198 LEU A CA 1
ATOM 1636 C C . LEU A 1 198 ? -1.429 3.413 19.496 1.00 79.12 198 LEU A C 1
ATOM 1638 O O . LEU A 1 198 ? -0.639 3.522 18.545 1.00 79.12 198 LEU A O 1
ATOM 1642 N N . PHE A 1 199 ? -1.044 3.358 20.769 1.00 68.62 199 PHE A N 1
ATOM 1643 C CA . PHE A 1 199 ? 0.358 3.374 21.172 1.00 68.62 199 PHE A CA 1
ATOM 1644 C C . PHE A 1 199 ? 1.081 2.089 20.746 1.00 68.62 199 PHE A C 1
ATOM 1646 O O . PHE A 1 199 ? 0.443 1.014 20.751 1.00 68.62 199 PHE A O 1
#

Sequence (199 aa):
MIEEEEYHLDLQPKVKVLESRVCSIVMRIFGWVLLTSCVYRWIVYFFVYHYYRPLTHTTFLTLILISLTCINKFESVLLNSAVSMSFLLFVLVTLFFIPIVSDIPSFMEGVVLHAMIAVFQIYLIINKKIIISKKYLLWSFLLYLIFISSYDSFTRIIAAINIAEEVSVIEMTVQVFYILCISTAVVYFFKKRFGMILF

pLDDT: mean 80.7, std 16.59, range [34.31, 97.88]

Radius of gyration: 18.4 Å; chains: 1; bounding box: 47×37×67 Å